Protein AF-A0A7S4QYN0-F1 (afdb_monomer_lite)

Foldseek 3Di:
DDDDPDDDPALLPDDLVVLQVLLVVVVDGCLPHQCCVVPVDPPPDDDDDDDDPDSPPDPDDSVSSSVSSVVSVVVVVVLVCCCVVPVVVVLVVVLVVLLVPLPVQLVVQLVLLLVFVVVVVVVLVVCCVPPVPVSVVLVVVDDVPDDCNNVVSSVSSVVSVVCSVPVVVVVVVCVVSCCRVVVVVPDDPPPPDPDPDDD

Sequence (199 aa):
MTWKKNEECTLENLPSTALESICSRIGLDLEMHVFPYLFEEEEEEREESPAVTSYTKRDRSHADYVLAAKECLSIEEETERMMTEDPEAMAELERAMLAEDPALLAEIVADVLAKSPDLVAELEVELAKEDPELFAELMKELSEGQTLADRPEILAELVALMLADDPDMLDKLDEEVAAHILGDLDGDYDDYYGEGAEL

Radius of gyration: 23.69 Å; chains: 1; bounding box: 62×52×60 Å

Structure (mmCIF, N/CA/C/O backbone):
data_AF-A0A7S4QYN0-F1
#
_entry.id   AF-A0A7S4QYN0-F1
#
loop_
_atom_site.group_PDB
_atom_site.id
_atom_site.type_symbol
_atom_site.label_atom_id
_atom_site.label_alt_id
_atom_site.label_comp_id
_atom_site.label_asym_id
_atom_site.label_entity_id
_atom_site.label_seq_id
_atom_site.pdbx_PDB_ins_code
_atom_site.Cartn_x
_atom_site.Cartn_y
_atom_site.Cartn_z
_atom_site.occupancy
_atom_site.B_iso_or_equiv
_atom_site.auth_seq_id
_atom_site.auth_comp_id
_atom_site.auth_asym_id
_atom_site.auth_atom_id
_atom_site.pdbx_PDB_model_num
ATOM 1 N N . MET A 1 1 ? 40.375 -21.279 -17.315 1.00 35.53 1 MET A N 1
ATOM 2 C CA . MET A 1 1 ? 38.988 -21.100 -17.786 1.00 35.53 1 MET A CA 1
ATOM 3 C C . MET A 1 1 ? 38.737 -19.608 -17.867 1.00 35.53 1 MET A C 1
ATOM 5 O O . MET A 1 1 ? 38.597 -18.955 -16.845 1.00 35.53 1 MET A O 1
ATOM 9 N N . THR A 1 2 ? 38.856 -19.056 -19.067 1.00 35.78 2 THR A N 1
ATOM 10 C CA . THR A 1 2 ? 38.626 -17.639 -19.358 1.00 35.78 2 THR A CA 1
ATOM 11 C C . THR A 1 2 ? 37.126 -17.414 -19.456 1.00 35.78 2 THR A C 1
ATOM 13 O O . THR A 1 2 ? 36.496 -17.920 -20.385 1.00 35.78 2 THR A O 1
ATOM 16 N N . TRP A 1 3 ? 36.560 -16.690 -18.496 1.00 35.75 3 TRP A N 1
ATOM 17 C CA . TRP A 1 3 ? 35.212 -16.153 -18.613 1.00 35.75 3 TRP A CA 1
ATOM 18 C C . TRP A 1 3 ? 35.202 -15.190 -19.800 1.00 35.75 3 TRP A C 1
ATOM 20 O O . TRP A 1 3 ? 35.874 -14.158 -19.777 1.00 35.75 3 TRP A O 1
ATOM 30 N N . LYS A 1 4 ? 34.507 -15.563 -20.878 1.00 42.59 4 LYS A N 1
ATOM 31 C CA . LYS A 1 4 ? 34.119 -14.593 -21.897 1.00 42.59 4 LYS A CA 1
ATOM 32 C C . LYS A 1 4 ? 33.124 -13.658 -21.215 1.00 42.59 4 LYS A C 1
ATOM 34 O O . LYS A 1 4 ? 32.140 -14.130 -20.656 1.00 42.59 4 LYS A O 1
ATOM 39 N N . LYS A 1 5 ? 33.421 -12.357 -21.220 1.00 49.56 5 LYS A N 1
ATOM 40 C CA . LYS A 1 5 ? 32.433 -11.301 -20.986 1.00 49.56 5 LYS A CA 1
ATOM 41 C C . LYS A 1 5 ? 31.368 -11.512 -22.065 1.00 49.56 5 LYS A C 1
ATOM 43 O O . LYS A 1 5 ? 31.615 -11.185 -23.223 1.00 49.56 5 LYS A O 1
ATOM 48 N N . ASN A 1 6 ? 30.303 -12.229 -21.722 1.00 49.44 6 ASN A N 1
ATOM 49 C CA . ASN A 1 6 ? 29.194 -12.454 -22.632 1.00 49.44 6 ASN A CA 1
ATOM 50 C C . ASN A 1 6 ? 28.485 -11.114 -22.827 1.00 49.44 6 ASN A C 1
ATOM 52 O O . ASN A 1 6 ? 28.283 -10.385 -21.860 1.00 49.44 6 ASN A O 1
ATOM 56 N N . GLU A 1 7 ? 28.275 -10.817 -24.105 1.00 53.62 7 GLU A N 1
ATOM 57 C CA . GLU A 1 7 ? 27.226 -10.019 -24.742 1.00 53.62 7 GLU A CA 1
ATOM 58 C C . GLU A 1 7 ? 26.400 -9.133 -23.799 1.00 53.62 7 GLU A C 1
ATOM 60 O O . GLU A 1 7 ? 25.797 -9.595 -22.835 1.00 53.62 7 GLU A O 1
ATOM 65 N N . GLU A 1 8 ? 26.431 -7.835 -24.096 1.00 57.12 8 GLU A N 1
ATOM 66 C CA . GLU A 1 8 ? 25.775 -6.752 -23.370 1.00 57.12 8 GLU A CA 1
ATOM 67 C C . GLU A 1 8 ? 24.360 -7.156 -22.927 1.00 57.12 8 GLU A C 1
ATOM 69 O O . GLU A 1 8 ? 23.538 -7.593 -23.732 1.00 57.12 8 GLU A O 1
ATOM 74 N N . CYS A 1 9 ? 24.101 -7.047 -21.622 1.00 64.75 9 CYS A N 1
ATOM 75 C CA . CYS A 1 9 ? 22.804 -7.304 -21.007 1.00 64.75 9 CYS A CA 1
ATOM 76 C C . CYS A 1 9 ? 21.821 -6.207 -21.444 1.00 64.75 9 CYS A C 1
ATOM 78 O O . CYS A 1 9 ? 21.567 -5.265 -20.697 1.00 64.75 9 CYS A O 1
ATOM 80 N N . THR A 1 10 ? 21.343 -6.283 -22.685 1.00 82.19 10 THR A N 1
ATOM 81 C CA . THR A 1 10 ? 20.349 -5.366 -23.247 1.00 82.19 10 THR A CA 1
ATOM 82 C C . THR A 1 10 ? 18.958 -5.979 -23.147 1.00 82.19 10 THR A C 1
ATOM 84 O O . THR A 1 10 ? 18.802 -7.203 -23.187 1.00 82.19 10 THR A O 1
ATOM 87 N N . LEU A 1 11 ? 17.936 -5.128 -23.013 1.00 85.25 11 LEU A N 1
ATOM 88 C CA . LEU A 1 11 ? 16.540 -5.560 -22.888 1.00 85.25 11 LEU A CA 1
ATOM 89 C C . LEU A 1 11 ? 16.107 -6.465 -24.052 1.00 85.25 11 LEU A C 1
ATOM 91 O O . LEU A 1 11 ? 15.347 -7.401 -23.832 1.00 85.25 11 LEU A O 1
ATOM 95 N N . GLU A 1 12 ? 16.640 -6.251 -25.263 1.00 89.75 12 GLU A N 1
ATOM 96 C CA . GLU A 1 12 ? 16.310 -7.065 -26.445 1.00 89.75 12 GLU A CA 1
ATOM 97 C C . GLU A 1 12 ? 16.750 -8.536 -26.345 1.00 89.75 12 GLU A C 1
ATOM 99 O O . GLU A 1 12 ? 16.301 -9.363 -27.135 1.00 89.75 12 GLU A O 1
ATOM 104 N N . ASN A 1 13 ? 17.651 -8.865 -25.415 1.00 87.88 13 ASN A N 1
ATOM 105 C CA . ASN A 1 13 ? 18.187 -10.216 -25.240 1.00 87.88 13 ASN A CA 1
ATOM 106 C C . ASN A 1 13 ? 17.587 -10.943 -24.026 1.00 87.88 13 ASN A C 1
ATOM 108 O O . ASN A 1 13 ? 17.935 -12.100 -23.765 1.00 87.88 13 ASN A O 1
ATOM 112 N N . LEU A 1 14 ? 16.713 -10.282 -23.262 1.00 88.69 14 LEU A N 1
ATOM 113 C CA . LEU A 1 14 ? 16.058 -10.883 -22.107 1.00 88.69 14 LEU A CA 1
ATOM 114 C C . LEU A 1 14 ? 14.887 -11.768 -22.548 1.00 88.69 14 LEU A C 1
ATOM 116 O O . LEU A 1 14 ? 14.220 -11.464 -23.526 1.00 88.69 14 LEU A O 1
ATOM 120 N N . PRO A 1 15 ? 14.582 -12.871 -21.849 1.00 88.44 15 PRO A N 1
ATOM 121 C CA . PRO A 1 15 ? 13.352 -13.613 -22.107 1.00 88.44 15 PRO A CA 1
ATOM 122 C C . PRO A 1 15 ? 12.127 -12.775 -21.710 1.00 88.44 15 PRO A C 1
ATOM 124 O O . PRO A 1 15 ? 12.197 -11.999 -20.757 1.00 88.44 15 PRO A O 1
ATOM 127 N N . SER A 1 16 ? 10.979 -12.979 -22.369 1.00 84.69 16 SER A N 1
ATOM 128 C CA . SER A 1 16 ? 9.748 -12.224 -22.069 1.00 84.69 16 SER A CA 1
ATOM 129 C C . SER A 1 16 ? 9.330 -12.299 -20.597 1.00 84.69 16 SER A C 1
ATOM 131 O O . SER A 1 16 ? 8.873 -11.307 -20.060 1.00 84.69 16 SER A O 1
ATOM 133 N N . THR A 1 17 ? 9.588 -13.410 -19.902 1.00 86.44 17 THR A N 1
ATOM 134 C CA . THR A 1 17 ? 9.317 -13.532 -18.456 1.00 86.44 17 THR A CA 1
ATOM 135 C C . THR A 1 17 ? 10.175 -12.596 -17.599 1.00 86.44 17 THR A C 1
ATOM 137 O O . THR A 1 17 ? 9.744 -12.145 -16.545 1.00 86.44 17 THR A O 1
ATOM 140 N N . ALA A 1 18 ? 11.412 -12.314 -18.021 1.00 89.19 18 ALA A N 1
ATOM 141 C CA . ALA A 1 18 ? 12.263 -11.346 -17.334 1.00 89.19 18 ALA A CA 1
ATOM 142 C C . ALA A 1 18 ? 11.804 -9.913 -17.632 1.00 89.19 18 ALA A C 1
ATOM 144 O O . ALA A 1 18 ? 11.814 -9.081 -16.734 1.00 89.19 18 ALA A O 1
ATOM 145 N N . LEU A 1 19 ? 11.345 -9.644 -18.856 1.00 89.94 19 LEU A N 1
ATOM 146 C CA . LEU A 1 19 ? 10.730 -8.362 -19.210 1.00 89.94 19 LEU A CA 1
ATOM 147 C C . LEU A 1 19 ? 9.428 -8.129 -18.430 1.00 89.94 19 LEU A C 1
ATOM 149 O O . LEU A 1 19 ? 9.210 -7.030 -17.937 1.00 89.94 19 LEU A O 1
ATOM 153 N N . GLU A 1 20 ? 8.626 -9.177 -18.227 1.00 88.50 20 GLU A N 1
ATOM 154 C CA . GLU A 1 20 ? 7.439 -9.137 -17.367 1.00 88.50 20 GLU A CA 1
ATOM 155 C C . GLU A 1 20 ? 7.782 -8.770 -15.924 1.00 88.50 20 GLU A C 1
ATOM 157 O O . GLU A 1 20 ? 7.150 -7.889 -15.342 1.00 88.50 20 GLU A O 1
ATOM 162 N N . SER A 1 21 ? 8.845 -9.362 -15.376 1.00 89.56 21 SER A N 1
ATOM 163 C CA . SER A 1 21 ? 9.249 -9.091 -13.995 1.00 89.56 21 SER A CA 1
ATOM 164 C C . SER A 1 21 ? 9.675 -7.643 -13.730 1.00 89.56 21 SER A C 1
ATOM 166 O O . SER A 1 21 ? 9.627 -7.213 -12.581 1.00 89.56 21 SER A O 1
ATOM 168 N N . ILE A 1 22 ? 10.066 -6.890 -14.765 1.00 91.56 22 ILE A N 1
ATOM 169 C CA . ILE A 1 22 ? 10.442 -5.476 -14.626 1.00 91.56 22 ILE A CA 1
ATOM 170 C C . ILE A 1 22 ? 9.217 -4.647 -14.235 1.00 91.56 22 ILE A C 1
ATOM 172 O O . ILE A 1 22 ? 9.269 -3.906 -13.263 1.00 91.56 22 ILE A O 1
ATOM 176 N N . CYS A 1 23 ? 8.094 -4.827 -14.931 1.00 90.00 23 CYS A N 1
ATOM 177 C CA . CYS A 1 23 ? 6.853 -4.122 -14.613 1.00 90.00 23 CYS A CA 1
ATOM 178 C C . CYS A 1 23 ? 6.238 -4.607 -13.295 1.00 90.00 23 CYS A C 1
ATOM 180 O O . CYS A 1 23 ? 5.794 -3.800 -12.484 1.00 90.00 23 CYS A O 1
ATOM 182 N N . SER A 1 24 ? 6.288 -5.916 -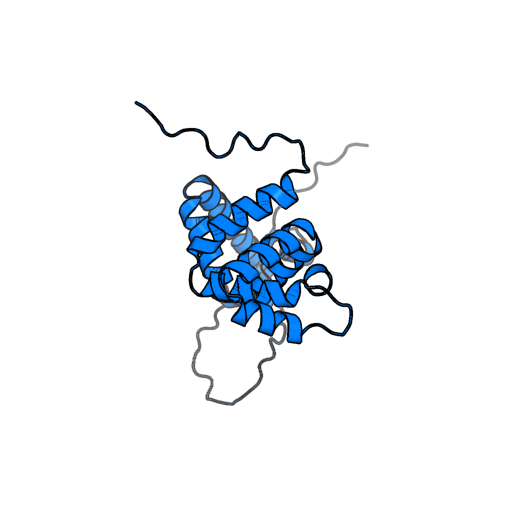13.023 1.00 88.62 24 SER A N 1
ATOM 183 C CA . SER A 1 24 ? 5.763 -6.458 -11.764 1.00 88.62 24 SER A CA 1
ATOM 184 C C . SER A 1 24 ? 6.500 -5.936 -10.528 1.00 88.62 24 SER A C 1
ATOM 186 O O . SER A 1 24 ? 5.906 -5.886 -9.455 1.00 88.62 24 SER A O 1
ATOM 188 N N . ARG A 1 25 ? 7.776 -5.539 -10.654 1.00 87.56 25 ARG A N 1
ATOM 189 C CA . ARG A 1 25 ? 8.542 -4.950 -9.544 1.00 87.56 25 ARG A CA 1
ATOM 190 C C . ARG A 1 25 ? 7.940 -3.633 -9.056 1.00 87.56 25 ARG A C 1
ATOM 192 O O . ARG A 1 25 ? 7.953 -3.394 -7.857 1.00 87.56 25 ARG A O 1
ATOM 199 N N . ILE A 1 26 ? 7.399 -2.829 -9.967 1.00 86.44 26 ILE A N 1
ATOM 200 C CA . ILE A 1 26 ? 6.721 -1.562 -9.658 1.00 86.44 26 ILE A CA 1
ATOM 201 C C . ILE A 1 26 ? 5.200 -1.733 -9.521 1.00 86.44 26 ILE A C 1
ATOM 203 O O . ILE A 1 26 ? 4.446 -0.781 -9.672 1.00 86.44 26 ILE A O 1
ATOM 207 N N . GLY A 1 27 ? 4.727 -2.963 -9.287 1.00 84.81 27 GLY A N 1
ATOM 208 C CA . GLY A 1 27 ? 3.305 -3.259 -9.089 1.00 84.81 27 GLY A CA 1
ATOM 209 C C . GLY A 1 27 ? 2.452 -3.251 -10.363 1.00 84.81 27 GLY A C 1
ATOM 210 O O . GLY A 1 27 ? 1.248 -3.485 -10.288 1.00 84.81 27 GLY A O 1
ATOM 211 N N . LEU A 1 28 ? 3.042 -3.047 -11.545 1.00 87.56 28 LEU A N 1
ATOM 212 C CA . LEU A 1 28 ? 2.296 -2.988 -12.800 1.00 87.56 28 LEU A CA 1
ATOM 213 C C . LEU A 1 28 ? 2.185 -4.364 -13.468 1.00 87.56 28 LEU A C 1
ATOM 215 O O . LEU A 1 28 ? 3.167 -4.968 -13.904 1.00 87.56 28 LEU A O 1
ATOM 219 N N . ASP A 1 29 ? 0.950 -4.840 -13.625 1.00 89.25 29 ASP A N 1
ATOM 220 C CA . ASP A 1 29 ? 0.628 -5.908 -14.579 1.00 89.25 29 ASP A CA 1
ATOM 221 C C . ASP A 1 29 ? 0.740 -5.420 -16.038 1.00 89.25 29 ASP A C 1
ATOM 223 O O . ASP A 1 29 ? 0.107 -4.440 -16.440 1.00 89.25 29 ASP A O 1
ATOM 227 N N . LEU A 1 30 ? 1.537 -6.121 -16.848 1.00 87.75 30 LEU A N 1
ATOM 228 C CA . LEU A 1 30 ? 1.766 -5.767 -18.251 1.00 87.75 30 LEU A CA 1
ATOM 229 C C . LEU A 1 30 ? 0.506 -5.825 -19.115 1.00 87.75 30 LEU A C 1
ATOM 231 O O . LEU A 1 30 ? 0.329 -4.974 -19.979 1.00 87.75 30 LEU A O 1
ATOM 235 N N . GLU A 1 31 ? -0.338 -6.838 -18.936 1.00 84.44 31 GLU A N 1
ATOM 236 C CA . GLU A 1 31 ? -1.505 -7.054 -19.795 1.00 84.44 31 GLU A CA 1
ATOM 237 C C . GLU A 1 31 ? -2.658 -6.125 -19.419 1.00 84.44 31 GLU A C 1
ATOM 239 O O . GLU A 1 31 ? -3.402 -5.695 -20.302 1.00 84.44 31 GLU A O 1
ATOM 244 N N . MET A 1 32 ? -2.794 -5.804 -18.131 1.00 81.69 32 MET A N 1
ATOM 245 C CA . MET A 1 32 ? -3.880 -4.974 -17.613 1.00 81.69 32 MET A CA 1
ATOM 246 C C . MET A 1 32 ? -3.550 -3.483 -17.565 1.00 81.69 32 MET A C 1
ATOM 248 O O . MET A 1 32 ? -4.451 -2.684 -17.795 1.00 81.69 32 MET A O 1
ATOM 252 N N . HIS A 1 33 ? -2.299 -3.096 -17.299 1.00 87.19 33 HIS A N 1
ATOM 253 C CA . HIS A 1 33 ? -1.945 -1.683 -17.111 1.00 87.19 33 HIS A CA 1
ATOM 254 C C . HIS A 1 33 ? -1.111 -1.129 -18.268 1.00 87.19 33 HIS A C 1
ATOM 256 O O . HIS A 1 33 ? -1.429 -0.081 -18.820 1.00 87.19 33 HIS A O 1
ATOM 262 N N . VAL A 1 34 ? -0.065 -1.845 -18.684 1.00 88.25 34 VAL A N 1
ATOM 263 C CA . VAL A 1 34 ? 0.961 -1.273 -19.574 1.00 88.25 34 VAL A CA 1
ATOM 264 C C . VAL A 1 34 ? 0.598 -1.420 -21.052 1.00 88.25 34 VAL A C 1
ATOM 266 O O . VAL A 1 34 ? 0.661 -0.466 -21.824 1.00 88.25 34 VAL A O 1
ATOM 269 N N . PHE A 1 35 ? 0.198 -2.614 -21.486 1.00 88.75 35 PHE A N 1
ATOM 270 C CA . PHE A 1 35 ? -0.161 -2.859 -22.879 1.00 88.75 35 PHE A CA 1
ATOM 271 C C . PHE A 1 35 ? -1.401 -2.099 -23.353 1.00 88.75 35 PHE A C 1
ATOM 273 O O . PHE A 1 35 ? -1.395 -1.705 -24.520 1.00 88.75 35 PHE A O 1
ATOM 280 N N . PRO A 1 36 ? -2.455 -1.894 -22.542 1.00 87.06 36 PRO A N 1
ATOM 281 C CA . PRO A 1 36 ? -3.569 -1.045 -22.946 1.00 87.06 36 PRO A CA 1
ATOM 282 C C . PRO A 1 36 ? -3.124 0.386 -23.237 1.00 87.06 36 PRO A C 1
ATOM 28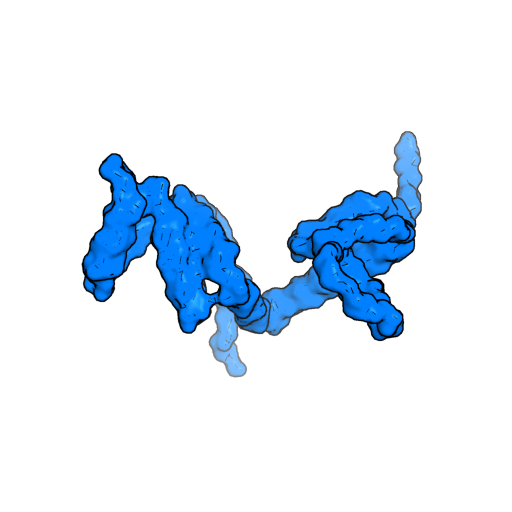4 O O . PRO A 1 36 ? -3.539 0.925 -24.251 1.00 87.06 36 PRO A O 1
ATOM 287 N N . TYR A 1 37 ? -2.219 0.942 -22.426 1.00 84.06 37 TYR A N 1
ATOM 288 C CA . TYR A 1 37 ? -1.675 2.287 -22.617 1.00 84.06 37 TYR A CA 1
ATOM 289 C C . TYR A 1 37 ? -0.762 2.395 -23.850 1.00 84.06 37 TYR A C 1
ATOM 291 O O . TYR A 1 37 ? -0.879 3.313 -24.654 1.00 84.06 37 TYR A O 1
ATOM 299 N N . LEU A 1 38 ? 0.135 1.424 -24.051 1.00 85.19 38 LEU A N 1
ATOM 300 C CA . LEU A 1 38 ? 1.085 1.454 -25.173 1.00 85.19 38 LEU A CA 1
ATOM 301 C C . LEU A 1 38 ? 0.463 1.132 -26.531 1.00 85.19 38 LEU A C 1
ATOM 303 O O . LEU A 1 38 ? 1.018 1.486 -27.572 1.00 85.19 38 LEU A O 1
ATOM 307 N N . PHE A 1 39 ? -0.639 0.389 -26.524 1.00 80.88 39 PHE A N 1
ATOM 308 C CA . PHE A 1 39 ? -1.248 -0.166 -27.725 1.00 80.88 39 PHE A CA 1
ATOM 309 C C . PHE A 1 39 ? -2.744 0.108 -27.772 1.00 80.88 39 PHE A C 1
ATOM 311 O O . PHE A 1 39 ? -3.483 -0.765 -28.237 1.00 80.88 39 PHE A O 1
ATOM 318 N N . GLU A 1 40 ? -3.178 1.282 -27.293 1.00 67.25 40 GLU A N 1
ATOM 319 C CA . GLU A 1 40 ? -4.524 1.797 -27.548 1.00 67.25 40 GLU A CA 1
ATOM 320 C C . GLU A 1 40 ? -4.833 1.568 -29.035 1.00 67.25 40 GLU A C 1
ATOM 322 O O . GLU A 1 40 ? -4.203 2.144 -29.925 1.00 67.25 40 GLU A O 1
ATOM 327 N N . GLU A 1 41 ? -5.731 0.622 -29.324 1.00 53.91 41 GLU A N 1
ATOM 328 C CA . GLU A 1 41 ? -6.272 0.500 -30.668 1.00 53.91 41 GLU A CA 1
ATOM 329 C C . GLU A 1 41 ? -7.047 1.798 -30.879 1.00 53.91 41 GLU A C 1
ATOM 331 O O . GLU A 1 41 ? -7.970 2.075 -30.115 1.00 53.91 41 GLU A O 1
ATOM 336 N N . GLU A 1 42 ? -6.665 2.607 -31.875 1.00 44.44 42 GLU A N 1
ATOM 337 C CA . GLU A 1 42 ? -7.563 3.624 -32.416 1.00 44.44 42 GLU A CA 1
ATOM 338 C C . GLU A 1 42 ? -8.927 2.939 -32.592 1.00 44.44 42 GLU A C 1
ATOM 340 O O . GLU A 1 42 ? -9.051 2.002 -33.386 1.00 44.44 42 GLU A O 1
ATOM 345 N N . GLU A 1 43 ? -9.922 3.328 -31.788 1.00 46.91 43 GLU A N 1
ATOM 346 C CA . GLU A 1 43 ? -11.300 2.860 -31.907 1.00 46.91 43 GLU A CA 1
ATOM 347 C C . GLU A 1 43 ? -11.879 3.372 -33.237 1.00 46.91 43 GLU A C 1
ATOM 349 O O . GLU A 1 43 ? -12.702 4.284 -33.286 1.00 46.91 43 GLU A O 1
ATOM 354 N N . GLU A 1 44 ? -11.455 2.793 -34.359 1.00 43.56 44 GLU A N 1
ATOM 355 C CA . GLU A 1 44 ? -12.225 2.834 -35.594 1.00 43.56 44 GLU A CA 1
ATOM 356 C C . GLU A 1 44 ? -13.393 1.849 -35.441 1.00 43.56 44 GLU A C 1
ATOM 358 O O . GLU A 1 44 ? -13.265 0.640 -35.633 1.00 43.56 44 GLU A O 1
ATOM 363 N N . GLU A 1 45 ? -14.535 2.410 -35.032 1.00 44.78 45 GLU A N 1
ATOM 364 C CA . GLU A 1 45 ? -15.899 1.947 -35.312 1.00 44.78 45 GLU A CA 1
ATOM 365 C C . GLU A 1 45 ? -16.095 0.417 -35.322 1.00 44.78 45 GLU A C 1
ATOM 367 O O . GLU A 1 45 ? -16.266 -0.208 -36.373 1.00 44.78 45 GLU A O 1
ATOM 372 N N . ARG A 1 46 ? -16.185 -0.213 -34.144 1.00 39.75 46 ARG A N 1
ATOM 373 C CA . ARG A 1 46 ? -16.871 -1.508 -34.036 1.00 39.75 46 ARG A CA 1
ATOM 374 C C . ARG A 1 46 ? -18.158 -1.341 -33.244 1.00 39.75 46 ARG A C 1
ATOM 376 O O . ARG A 1 46 ? -18.144 -1.177 -32.031 1.00 39.75 46 ARG A O 1
ATOM 383 N N . GLU A 1 47 ? -19.252 -1.375 -34.000 1.00 41.72 47 GLU A N 1
ATOM 384 C CA . GLU A 1 47 ? -20.640 -1.317 -33.556 1.00 41.72 47 GLU A CA 1
ATOM 385 C C . GLU A 1 47 ? -20.897 -2.078 -32.248 1.00 41.72 47 GLU A C 1
ATOM 387 O O . GLU A 1 47 ? -20.446 -3.209 -32.051 1.00 41.72 47 GLU A O 1
ATOM 392 N N . GLU A 1 48 ? -21.685 -1.424 -31.395 1.00 50.69 48 GLU A N 1
ATOM 393 C CA . GLU A 1 48 ? -22.236 -1.907 -30.137 1.00 50.69 48 GLU A CA 1
ATOM 394 C C . GLU A 1 48 ? -22.584 -3.404 -30.174 1.00 50.69 48 GLU A C 1
ATOM 396 O O . GLU A 1 48 ? -23.464 -3.865 -30.906 1.00 50.69 48 GLU A O 1
ATOM 401 N N . SER A 1 49 ? -21.939 -4.185 -29.312 1.00 40.62 49 SER A N 1
ATOM 402 C CA . SER A 1 49 ? -22.489 -5.451 -28.837 1.00 40.62 49 SER A CA 1
ATOM 403 C C . SER A 1 49 ? -22.071 -5.673 -27.385 1.00 40.62 49 SER A C 1
ATOM 405 O O . SER A 1 49 ? -20.898 -5.505 -27.052 1.00 40.62 49 SER A O 1
ATOM 407 N N . PRO A 1 50 ? -23.024 -6.003 -26.495 1.00 49.41 50 PRO A N 1
ATOM 408 C CA . PRO A 1 50 ? -22.809 -5.931 -25.063 1.00 49.41 50 PRO A CA 1
ATOM 409 C C . PRO A 1 50 ? -22.064 -7.166 -24.552 1.00 49.41 50 PRO A C 1
ATOM 411 O O . PRO A 1 50 ? -22.350 -8.291 -24.955 1.00 49.41 50 PRO A O 1
ATOM 414 N N . ALA A 1 51 ? -21.183 -6.923 -23.582 1.00 46.97 51 ALA A N 1
ATOM 415 C CA . ALA A 1 51 ? -20.610 -7.898 -22.659 1.00 46.97 51 ALA A CA 1
ATOM 416 C C . ALA A 1 51 ? -19.727 -9.002 -23.269 1.00 46.97 51 ALA A C 1
ATOM 418 O O . ALA A 1 51 ? -20.168 -10.135 -23.443 1.00 46.97 51 ALA A O 1
ATOM 419 N N . VAL A 1 52 ? -18.431 -8.703 -23.412 1.00 39.72 52 VAL A N 1
ATOM 420 C CA . VAL A 1 52 ? -17.356 -9.659 -23.096 1.00 39.72 52 VAL A CA 1
ATOM 421 C C . VAL A 1 52 ? -16.191 -8.890 -22.457 1.00 39.72 52 VAL A C 1
ATOM 423 O O . VAL A 1 52 ? -15.292 -8.416 -23.142 1.00 39.72 52 VAL A O 1
ATOM 426 N N . THR A 1 53 ? -16.186 -8.774 -21.128 1.00 44.62 53 THR A N 1
ATOM 427 C CA . THR A 1 53 ? -14.967 -8.511 -20.349 1.00 44.62 53 THR A CA 1
ATOM 428 C C . THR A 1 53 ? -14.141 -9.796 -20.318 1.00 44.62 53 THR A C 1
ATOM 430 O O . THR A 1 53 ? -14.140 -10.557 -19.354 1.00 44.62 53 THR A O 1
ATOM 433 N N . SER A 1 54 ? -13.468 -10.097 -21.422 1.00 42.62 54 SER A N 1
ATOM 434 C CA . SER A 1 54 ? -12.387 -11.075 -21.418 1.00 42.62 54 SER A CA 1
ATOM 435 C C . SER A 1 54 ? -11.219 -10.456 -22.155 1.00 42.62 54 SER A C 1
ATOM 437 O O . SER A 1 54 ? -11.249 -10.352 -23.381 1.00 42.62 54 SER A O 1
ATOM 439 N N . TYR A 1 55 ? -10.198 -10.049 -21.405 1.00 47.66 55 TYR A N 1
ATOM 440 C CA . TYR A 1 55 ? -8.874 -9.778 -21.946 1.00 47.66 55 TYR A CA 1
ATOM 441 C C . TYR A 1 55 ? -8.351 -11.093 -22.536 1.00 47.66 55 TYR A C 1
ATOM 443 O O . TYR A 1 55 ? -7.697 -11.894 -21.871 1.00 47.66 55 TYR A O 1
ATOM 451 N N . THR A 1 56 ? -8.717 -11.400 -23.779 1.00 47.78 56 THR A N 1
ATOM 452 C CA . THR A 1 56 ? -8.067 -12.477 -24.518 1.00 47.78 56 THR A CA 1
ATOM 453 C C . THR A 1 56 ? -6.643 -12.020 -24.758 1.00 47.78 56 THR A C 1
ATOM 455 O O . THR A 1 56 ? -6.439 -11.084 -25.532 1.00 47.78 56 THR A O 1
ATOM 458 N N . LYS A 1 57 ? -5.687 -12.661 -24.073 1.00 53.78 57 LYS A N 1
ATOM 459 C CA . LYS A 1 57 ? -4.244 -12.508 -24.279 1.00 53.78 57 LYS A CA 1
ATOM 460 C C . LYS A 1 57 ? -3.968 -12.464 -25.783 1.00 53.78 57 LYS A C 1
ATOM 462 O O . LYS A 1 57 ? -4.073 -13.489 -26.458 1.00 53.78 57 LYS A O 1
ATOM 467 N N . ARG A 1 58 ? -3.723 -11.265 -26.324 1.00 66.00 58 ARG A N 1
ATOM 468 C CA . ARG A 1 58 ? -3.301 -11.111 -27.721 1.00 66.00 58 ARG A CA 1
ATOM 469 C C . ARG A 1 58 ? -1.930 -11.783 -27.828 1.00 66.00 58 ARG A C 1
ATOM 471 O O . ARG A 1 58 ? -1.154 -11.731 -26.877 1.00 66.00 58 ARG A O 1
ATOM 478 N N . ASP A 1 59 ? -1.622 -12.427 -28.949 1.00 71.75 59 ASP A N 1
ATOM 479 C CA . ASP A 1 59 ? -0.277 -12.971 -29.170 1.00 71.75 59 ASP A CA 1
ATOM 480 C C . ASP A 1 59 ? 0.716 -11.800 -29.283 1.00 71.75 59 ASP A C 1
ATOM 482 O O . ASP A 1 59 ? 0.890 -11.218 -30.354 1.00 71.75 59 ASP A O 1
ATOM 486 N N . ARG A 1 60 ? 1.320 -11.410 -28.156 1.00 82.81 60 ARG A N 1
ATOM 487 C CA . ARG A 1 60 ? 2.284 -10.310 -28.074 1.00 82.81 60 ARG A CA 1
ATOM 488 C C . ARG A 1 60 ? 3.634 -10.745 -28.621 1.00 82.81 60 ARG A C 1
ATOM 490 O O . ARG A 1 60 ? 4.142 -11.828 -28.313 1.00 82.81 60 ARG A O 1
ATOM 497 N N . SER A 1 61 ? 4.229 -9.888 -29.440 1.00 89.06 61 SER A N 1
ATOM 498 C CA . SER A 1 61 ? 5.571 -10.107 -29.954 1.00 89.06 61 SER A CA 1
ATOM 499 C C . SER A 1 61 ? 6.603 -9.862 -28.850 1.00 89.06 61 SER A C 1
ATOM 501 O O . SER A 1 61 ? 6.376 -9.086 -27.926 1.00 89.06 61 SER A O 1
ATOM 503 N N . HIS A 1 62 ? 7.781 -10.481 -28.949 1.00 89.25 62 HIS A N 1
ATOM 504 C CA . HIS A 1 62 ? 8.873 -10.187 -28.017 1.00 89.25 62 HIS A CA 1
ATOM 505 C C . HIS A 1 62 ? 9.257 -8.693 -28.022 1.00 89.25 62 HIS A C 1
ATOM 507 O O . HIS A 1 62 ? 9.582 -8.138 -26.978 1.00 89.25 62 HIS A O 1
ATOM 513 N N . ALA A 1 63 ? 9.157 -8.025 -29.176 1.00 88.75 63 ALA A N 1
ATOM 514 C CA . ALA A 1 63 ? 9.408 -6.591 -29.278 1.00 88.75 63 ALA A CA 1
ATOM 515 C C . ALA A 1 63 ? 8.387 -5.760 -28.480 1.00 88.75 63 ALA A C 1
ATOM 517 O O . ALA A 1 63 ? 8.762 -4.729 -27.927 1.00 88.75 63 ALA A O 1
ATOM 518 N N . ASP A 1 64 ? 7.144 -6.234 -28.358 1.00 90.19 64 ASP A N 1
ATOM 519 C CA . ASP A 1 64 ? 6.098 -5.571 -27.568 1.00 90.19 64 ASP A CA 1
ATOM 520 C C . ASP A 1 64 ? 6.449 -5.627 -26.077 1.00 90.19 64 ASP A C 1
ATOM 522 O O . ASP A 1 64 ? 6.364 -4.621 -25.380 1.00 90.19 64 ASP A O 1
ATOM 526 N N . TYR A 1 65 ? 6.933 -6.780 -25.601 1.00 89.94 65 TYR A N 1
ATOM 527 C CA . TYR A 1 65 ? 7.443 -6.929 -24.234 1.00 89.94 65 TYR A CA 1
ATOM 528 C C . TYR A 1 65 ? 8.667 -6.051 -23.968 1.00 89.94 65 TYR A C 1
ATOM 530 O O . TYR A 1 65 ? 8.796 -5.492 -22.884 1.00 89.94 65 TYR A O 1
ATOM 538 N N . VAL A 1 66 ? 9.571 -5.912 -24.944 1.00 92.38 66 VAL A N 1
ATOM 539 C CA . VAL A 1 66 ? 10.738 -5.026 -24.811 1.00 92.38 66 VAL A CA 1
ATOM 540 C C . VAL A 1 66 ? 10.296 -3.569 -24.713 1.00 92.38 66 VAL A C 1
ATOM 542 O O . VAL A 1 66 ? 10.848 -2.828 -23.905 1.00 92.38 66 VAL A O 1
ATOM 545 N N . LEU A 1 67 ? 9.323 -3.150 -25.527 1.00 91.94 67 LEU A N 1
ATOM 546 C CA . LEU A 1 67 ? 8.774 -1.798 -25.468 1.00 91.94 67 LEU A CA 1
ATOM 547 C C . LEU A 1 67 ? 8.103 -1.538 -24.118 1.00 91.94 67 LEU A C 1
ATOM 549 O O . LEU A 1 67 ? 8.380 -0.525 -23.488 1.00 91.94 67 LEU A O 1
ATOM 553 N N . ALA A 1 68 ? 7.301 -2.483 -23.637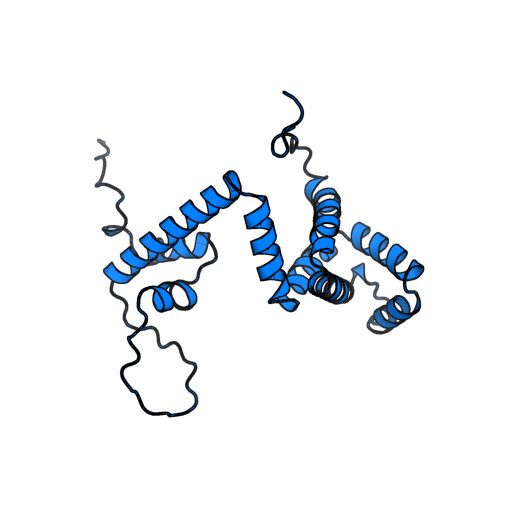 1.00 91.56 68 ALA A N 1
ATOM 554 C CA . ALA A 1 68 ? 6.619 -2.333 -22.365 1.00 91.56 68 ALA A CA 1
ATOM 555 C C . ALA A 1 68 ? 7.565 -2.336 -21.160 1.00 91.56 68 ALA A C 1
ATOM 557 O O . ALA A 1 68 ? 7.410 -1.520 -20.261 1.00 91.56 68 ALA A O 1
ATOM 558 N N . ALA A 1 69 ? 8.617 -3.156 -21.179 1.00 92.38 69 ALA A N 1
ATOM 559 C CA . ALA A 1 69 ? 9.666 -3.085 -20.167 1.00 92.38 69 ALA A CA 1
ATOM 560 C C . ALA A 1 69 ? 10.404 -1.735 -20.168 1.00 92.38 69 ALA A C 1
ATOM 562 O O . ALA A 1 69 ? 10.790 -1.261 -19.104 1.00 92.38 69 ALA A O 1
ATOM 563 N N . LYS A 1 70 ? 10.606 -1.107 -21.338 1.00 93.69 70 LYS A N 1
ATOM 564 C CA . LYS A 1 70 ? 11.191 0.245 -21.420 1.00 93.69 70 LYS A CA 1
ATOM 565 C C . LYS A 1 70 ? 10.276 1.284 -20.781 1.00 93.69 70 LYS A C 1
ATOM 567 O O . LYS A 1 70 ? 10.777 2.133 -20.056 1.00 93.69 70 LYS A O 1
ATOM 572 N N . GLU A 1 71 ? 8.971 1.180 -21.013 1.00 93.25 71 GLU A N 1
ATOM 573 C CA . GLU A 1 71 ? 7.988 2.066 -20.388 1.00 93.25 71 GLU A CA 1
ATOM 574 C C . GLU A 1 71 ? 7.997 1.921 -18.864 1.00 93.25 71 GLU A C 1
ATOM 576 O O . GLU A 1 71 ? 8.140 2.908 -18.155 1.00 93.25 71 GLU A O 1
ATOM 581 N N . CYS A 1 72 ? 7.963 0.689 -18.350 1.00 93.06 72 CYS A N 1
ATOM 582 C CA . CYS A 1 72 ? 8.017 0.439 -16.909 1.00 93.06 72 CYS A CA 1
ATOM 583 C C . CYS A 1 72 ? 9.294 0.984 -16.256 1.00 93.06 72 CYS A C 1
ATOM 585 O O . CYS A 1 72 ? 9.224 1.525 -15.161 1.00 93.06 72 CYS A O 1
ATOM 587 N N . LEU A 1 73 ? 10.449 0.888 -16.925 1.00 93.12 73 LEU A N 1
ATOM 588 C CA . LEU A 1 73 ? 11.686 1.502 -16.427 1.00 93.12 73 LEU A CA 1
ATOM 589 C C . LEU A 1 73 ? 11.617 3.035 -16.423 1.00 93.12 73 LEU A C 1
ATOM 591 O O . LEU A 1 73 ? 12.164 3.654 -15.520 1.00 93.12 73 LEU A O 1
ATOM 595 N N . SER A 1 74 ? 10.956 3.641 -17.414 1.00 92.19 74 SER A N 1
ATOM 596 C CA . SER A 1 74 ? 10.746 5.093 -17.450 1.00 92.19 74 SER A CA 1
ATOM 597 C C . SER A 1 74 ? 9.840 5.547 -16.308 1.00 92.19 74 SER A C 1
ATOM 599 O O . SER A 1 74 ? 10.141 6.539 -15.656 1.00 92.19 74 SER A O 1
ATOM 601 N N . ILE A 1 75 ? 8.762 4.802 -16.043 1.00 90.38 75 ILE A N 1
ATOM 602 C CA . ILE A 1 75 ? 7.853 5.065 -14.922 1.00 90.38 75 ILE A CA 1
ATOM 603 C C . ILE A 1 75 ? 8.611 4.940 -13.600 1.00 90.38 75 ILE A C 1
ATOM 605 O O . ILE A 1 75 ? 8.541 5.844 -12.782 1.00 90.38 75 ILE A O 1
ATOM 609 N N . GLU A 1 76 ? 9.382 3.867 -13.412 1.00 89.25 76 GLU A N 1
ATOM 610 C CA . GLU A 1 76 ? 10.202 3.666 -12.213 1.00 89.25 76 GLU A CA 1
ATOM 611 C C . GLU A 1 76 ? 11.163 4.841 -11.975 1.00 89.25 76 GLU A C 1
ATOM 613 O O . GLU A 1 76 ? 11.193 5.386 -10.876 1.00 89.25 76 GLU A O 1
ATOM 618 N N . GLU A 1 77 ? 11.886 5.287 -13.007 1.00 91.50 77 GLU A N 1
ATOM 619 C CA . GLU A 1 77 ? 12.797 6.436 -12.911 1.00 91.50 77 GLU A CA 1
ATOM 620 C C . GLU A 1 77 ? 12.054 7.741 -12.579 1.00 91.50 77 GLU A C 1
ATOM 622 O O . GLU A 1 77 ? 12.523 8.540 -11.766 1.00 91.50 77 GLU A O 1
ATOM 627 N N . GLU A 1 78 ? 10.886 7.977 -13.181 1.00 88.62 78 GLU A N 1
ATOM 628 C CA . GLU A 1 78 ? 10.070 9.158 -12.891 1.00 88.62 78 GLU A CA 1
ATOM 629 C C . GLU A 1 78 ? 9.501 9.138 -11.473 1.00 88.62 78 GLU A C 1
ATOM 631 O O . GLU A 1 78 ? 9.516 10.174 -10.803 1.00 88.62 78 GLU A O 1
ATOM 636 N N . THR A 1 79 ? 9.050 7.975 -11.006 1.00 85.56 79 THR A N 1
ATOM 637 C CA . THR A 1 79 ? 8.578 7.763 -9.639 1.00 85.56 79 THR A CA 1
ATOM 638 C C . THR A 1 79 ? 9.709 7.982 -8.636 1.00 85.56 79 THR A C 1
ATOM 640 O O . THR A 1 79 ? 9.532 8.748 -7.693 1.00 85.56 79 THR A O 1
ATOM 643 N N . GLU A 1 80 ? 10.893 7.404 -8.856 1.00 86.75 80 GLU A N 1
ATOM 644 C CA . GLU A 1 80 ? 12.069 7.619 -7.998 1.00 86.75 80 GLU A CA 1
ATOM 645 C C . GLU A 1 80 ? 12.485 9.097 -7.960 1.00 86.75 80 GLU A C 1
ATOM 647 O O . GLU A 1 80 ? 12.804 9.645 -6.897 1.00 86.75 80 GLU A O 1
ATOM 652 N N . ARG A 1 81 ? 12.451 9.773 -9.116 1.00 88.06 81 ARG A N 1
ATOM 653 C CA . ARG A 1 81 ? 12.716 11.211 -9.187 1.00 88.06 81 ARG A CA 1
ATOM 654 C C . ARG A 1 81 ? 11.689 11.992 -8.376 1.00 88.06 81 ARG A C 1
ATOM 656 O O . ARG A 1 81 ? 12.089 12.864 -7.614 1.00 88.06 81 ARG A O 1
ATOM 663 N N . MET A 1 82 ? 10.400 11.686 -8.512 1.00 83.81 82 MET A N 1
ATOM 664 C CA . MET A 1 82 ? 9.346 12.380 -7.767 1.00 83.81 82 MET A CA 1
ATOM 665 C C . MET A 1 82 ? 9.495 12.154 -6.261 1.00 83.81 82 MET A C 1
ATOM 667 O O . MET A 1 82 ? 9.477 13.122 -5.515 1.00 83.81 82 MET A O 1
ATOM 671 N N . MET A 1 83 ? 9.780 10.924 -5.822 1.00 80.38 83 MET A N 1
ATOM 672 C CA . MET A 1 83 ? 10.064 10.617 -4.412 1.00 80.38 83 MET A CA 1
ATOM 673 C C . MET A 1 83 ? 11.220 11.451 -3.840 1.00 80.38 83 MET A C 1
ATOM 675 O O . MET A 1 83 ? 11.223 11.765 -2.654 1.00 80.38 83 MET A O 1
ATOM 679 N N . THR A 1 84 ? 12.206 11.810 -4.668 1.00 82.00 84 THR A N 1
ATOM 680 C CA . THR A 1 84 ? 13.388 12.569 -4.228 1.00 82.00 84 THR A CA 1
ATOM 681 C C . THR A 1 84 ? 13.204 14.085 -4.335 1.00 82.00 84 THR A C 1
ATOM 683 O O . THR A 1 84 ? 13.681 14.829 -3.481 1.00 82.00 84 THR A O 1
ATOM 686 N N . GLU A 1 85 ? 12.579 14.562 -5.411 1.00 90.12 85 GLU A N 1
ATOM 687 C CA . GLU A 1 85 ? 12.459 15.991 -5.723 1.00 90.12 85 GLU A CA 1
ATOM 688 C C . GLU A 1 85 ? 11.193 16.625 -5.137 1.00 90.12 85 GLU A C 1
ATOM 690 O O . GLU A 1 85 ? 11.212 17.813 -4.813 1.00 90.12 85 GLU A O 1
ATOM 695 N N . ASP A 1 86 ? 10.117 15.848 -5.009 1.00 86.12 86 ASP A N 1
ATOM 696 C CA . ASP A 1 86 ? 8.807 16.293 -4.533 1.00 86.12 86 ASP A CA 1
ATOM 697 C C . ASP A 1 86 ? 8.105 15.180 -3.721 1.00 86.12 86 ASP A C 1
ATOM 699 O O . ASP A 1 86 ? 7.123 14.575 -4.167 1.00 86.12 86 ASP A O 1
ATOM 703 N N . PRO A 1 87 ? 8.634 14.858 -2.525 1.00 75.50 87 PRO A N 1
ATOM 704 C CA . PRO A 1 87 ? 8.055 13.827 -1.666 1.00 75.50 87 PRO A CA 1
ATOM 705 C C . PRO A 1 87 ? 6.626 14.169 -1.220 1.00 75.50 87 PRO A C 1
ATOM 707 O O . PRO A 1 87 ? 5.827 13.263 -0.997 1.00 75.50 87 PRO A O 1
ATOM 710 N N . GLU A 1 88 ? 6.280 15.459 -1.127 1.00 78.44 88 GLU A N 1
ATOM 711 C CA . GLU A 1 88 ? 4.924 15.905 -0.790 1.00 78.44 88 GLU A CA 1
ATOM 712 C C . GLU A 1 88 ? 3.928 15.528 -1.894 1.00 78.44 88 GLU A C 1
ATOM 714 O O . GLU A 1 88 ? 2.865 14.986 -1.590 1.00 78.44 88 GLU A O 1
ATOM 719 N N . ALA A 1 89 ? 4.287 15.725 -3.169 1.00 77.38 89 ALA A N 1
ATOM 720 C CA . ALA A 1 89 ? 3.447 15.301 -4.288 1.00 77.38 89 ALA A CA 1
ATOM 721 C C . ALA A 1 89 ? 3.287 13.774 -4.370 1.00 77.38 89 ALA A C 1
ATOM 723 O O . ALA A 1 89 ? 2.204 13.297 -4.708 1.00 77.38 89 ALA A O 1
ATOM 724 N N . MET A 1 90 ? 4.328 12.996 -4.042 1.00 81.44 90 MET A N 1
ATOM 725 C CA . MET A 1 90 ? 4.199 11.532 -3.964 1.00 81.44 90 MET A CA 1
ATOM 726 C C . MET A 1 90 ? 3.261 11.098 -2.839 1.00 81.44 90 MET A C 1
ATOM 728 O O . MET A 1 90 ? 2.418 10.233 -3.066 1.00 81.44 90 MET A O 1
ATOM 732 N N . ALA A 1 91 ? 3.368 11.715 -1.661 1.00 72.94 91 ALA A N 1
ATOM 733 C CA . ALA A 1 91 ? 2.453 11.443 -0.560 1.00 72.94 91 ALA A CA 1
ATOM 734 C C . ALA A 1 91 ? 1.008 11.811 -0.940 1.00 72.94 91 ALA A C 1
ATOM 736 O O . ALA A 1 91 ? 0.087 11.041 -0.694 1.00 72.94 91 ALA A O 1
ATOM 737 N N . GLU A 1 92 ? 0.782 12.951 -1.600 1.00 78.12 92 GLU A N 1
ATOM 738 C CA . GLU A 1 92 ? -0.550 13.327 -2.095 1.00 78.12 92 GLU A CA 1
ATOM 739 C C . GLU A 1 92 ? -1.101 12.316 -3.113 1.00 78.12 92 GLU A C 1
ATOM 741 O O . GLU A 1 92 ? -2.273 11.944 -3.032 1.00 78.12 92 GLU A O 1
ATOM 746 N N . LEU A 1 93 ? -0.262 11.829 -4.032 1.00 77.56 93 LEU A N 1
ATOM 747 C CA . LEU A 1 93 ? -0.639 10.794 -4.996 1.00 77.56 93 LEU A CA 1
ATOM 748 C C . LEU A 1 93 ? -1.050 9.493 -4.293 1.00 77.56 93 LEU A C 1
ATOM 750 O O . LEU A 1 93 ? -2.082 8.915 -4.629 1.00 77.56 93 LEU A O 1
ATOM 754 N N . GLU A 1 94 ? -0.270 9.044 -3.311 1.00 75.12 94 GLU A N 1
ATOM 755 C CA . GLU A 1 94 ? -0.574 7.851 -2.520 1.00 75.12 94 GLU A CA 1
ATOM 756 C C . GLU A 1 94 ? -1.897 8.003 -1.762 1.00 75.12 94 GLU A C 1
ATOM 758 O O . GLU A 1 94 ? -2.764 7.132 -1.860 1.00 75.12 94 GLU A O 1
ATOM 763 N N . ARG A 1 95 ? -2.109 9.147 -1.096 1.00 72.44 95 ARG A N 1
ATOM 764 C CA . ARG A 1 95 ? -3.379 9.453 -0.419 1.00 72.44 95 ARG A CA 1
ATOM 765 C C . ARG A 1 95 ? -4.552 9.423 -1.396 1.00 72.44 95 ARG A C 1
ATOM 767 O O . ARG A 1 95 ? -5.587 8.837 -1.088 1.00 72.44 95 ARG A O 1
ATOM 774 N N . ALA A 1 96 ? -4.396 10.010 -2.584 1.00 75.62 96 ALA A N 1
ATOM 775 C CA . ALA A 1 96 ? -5.433 9.994 -3.611 1.00 75.62 96 ALA A CA 1
ATOM 776 C C . ALA A 1 96 ? -5.760 8.564 -4.072 1.00 75.62 96 ALA A C 1
ATOM 778 O O . ALA A 1 96 ? -6.932 8.216 -4.189 1.00 75.62 96 ALA A O 1
ATOM 779 N N . MET A 1 97 ? -4.746 7.718 -4.270 1.00 72.44 97 MET A N 1
ATOM 780 C CA . MET A 1 97 ? -4.944 6.317 -4.651 1.00 72.44 97 MET A CA 1
ATOM 781 C C . MET A 1 97 ? -5.653 5.506 -3.561 1.00 72.44 97 MET A C 1
ATOM 783 O O . MET A 1 97 ? -6.562 4.735 -3.861 1.00 72.44 97 MET A O 1
ATOM 787 N N . LEU A 1 98 ? -5.270 5.687 -2.296 1.00 71.25 98 LEU A N 1
ATOM 788 C CA . LEU A 1 98 ? -5.909 5.005 -1.167 1.00 71.25 98 LEU A CA 1
ATOM 789 C C . LEU A 1 98 ? -7.349 5.485 -0.943 1.00 71.25 98 LEU A C 1
ATOM 791 O O . LEU A 1 98 ? -8.209 4.689 -0.569 1.00 71.25 98 LEU A O 1
ATOM 795 N N . ALA A 1 99 ? -7.638 6.758 -1.220 1.00 71.44 99 ALA A N 1
ATOM 796 C CA . ALA A 1 99 ? -8.993 7.299 -1.151 1.00 71.44 99 ALA A CA 1
ATOM 797 C C . ALA A 1 99 ? -9.922 6.735 -2.246 1.00 71.44 99 ALA A C 1
ATOM 799 O O . ALA A 1 99 ? -11.134 6.646 -2.040 1.00 71.44 99 ALA A O 1
ATOM 800 N N . GLU A 1 100 ? -9.383 6.339 -3.404 1.00 77.06 100 GLU A N 1
ATOM 801 C CA . GLU A 1 100 ? -10.169 5.738 -4.491 1.00 77.06 100 GLU A CA 1
ATOM 802 C C . GLU A 1 100 ? -10.609 4.293 -4.196 1.00 77.06 100 GLU A C 1
ATOM 804 O O . GLU A 1 100 ? -11.650 3.863 -4.705 1.00 77.06 100 GLU A O 1
ATOM 809 N N . ASP A 1 101 ? -9.872 3.562 -3.351 1.00 80.50 101 ASP A N 1
ATOM 810 C CA . ASP A 1 101 ? -10.200 2.192 -2.942 1.00 80.50 101 ASP A CA 1
ATOM 811 C C . ASP A 1 101 ? -10.209 2.025 -1.407 1.00 80.50 101 ASP A C 1
ATOM 813 O O . ASP A 1 101 ? -9.255 1.514 -0.807 1.00 80.50 101 ASP A O 1
ATOM 817 N N . PRO A 1 102 ? -11.320 2.399 -0.741 1.00 77.06 102 PRO A N 1
ATOM 818 C CA . PRO A 1 102 ? -11.447 2.253 0.707 1.00 77.06 102 PRO A CA 1
ATOM 819 C C . PRO A 1 102 ? -11.427 0.787 1.169 1.00 77.06 102 PRO A C 1
ATOM 821 O O . PRO A 1 102 ? -11.149 0.526 2.338 1.00 77.06 102 PRO A O 1
ATOM 824 N N . ALA A 1 103 ? -11.713 -0.180 0.286 1.00 82.06 103 ALA A N 1
ATOM 825 C CA . ALA A 1 103 ? -11.640 -1.596 0.637 1.00 82.06 103 ALA A CA 1
ATOM 826 C C . ALA A 1 103 ? -10.181 -2.060 0.720 1.00 82.06 103 ALA A C 1
ATOM 828 O O . ALA A 1 103 ? -9.808 -2.716 1.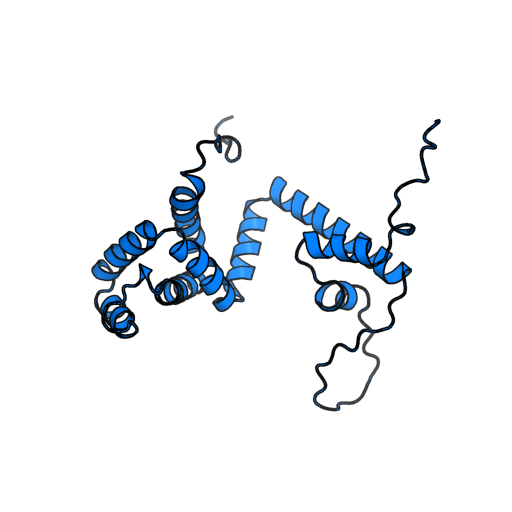691 1.00 82.06 103 ALA A O 1
ATOM 829 N N . LEU A 1 104 ? -9.345 -1.660 -0.243 1.00 81.69 104 LEU A N 1
ATOM 830 C CA . LEU A 1 104 ? -7.904 -1.903 -0.186 1.00 81.69 104 LEU A CA 1
ATOM 831 C C . LEU A 1 104 ? -7.273 -1.239 1.044 1.00 81.69 104 LEU A C 1
ATOM 833 O O . LEU A 1 104 ? -6.472 -1.862 1.741 1.00 81.69 104 LEU A O 1
ATOM 837 N N . LEU A 1 105 ? -7.666 -0.000 1.349 1.00 80.62 105 LEU A N 1
ATO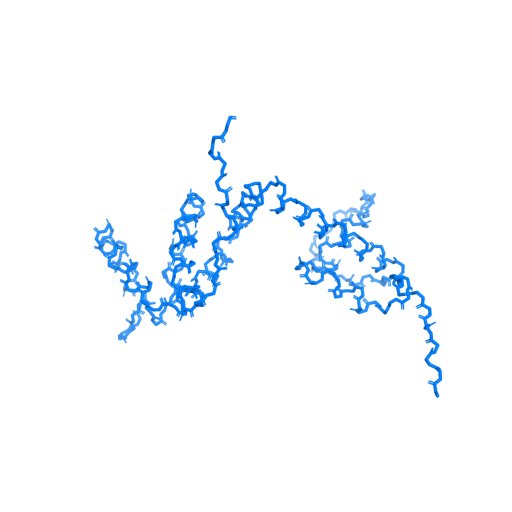M 838 C CA . LEU A 1 105 ? -7.198 0.689 2.549 1.00 80.62 105 LEU A CA 1
ATOM 839 C C . LEU A 1 105 ? -7.596 -0.063 3.829 1.00 80.62 105 LEU A C 1
ATOM 841 O O . LEU A 1 105 ? -6.760 -0.252 4.711 1.00 80.62 105 LEU A O 1
ATOM 845 N N . ALA A 1 106 ? -8.834 -0.559 3.916 1.00 83.69 106 ALA A N 1
ATOM 846 C CA . ALA A 1 106 ? -9.278 -1.373 5.048 1.00 83.69 106 ALA A CA 1
ATOM 847 C C . ALA A 1 106 ? -8.460 -2.667 5.188 1.00 83.69 106 ALA A C 1
ATOM 849 O O . ALA A 1 106 ? -8.110 -3.043 6.304 1.00 83.69 106 ALA A O 1
ATOM 850 N N . GLU A 1 107 ? -8.101 -3.330 4.084 1.00 84.56 107 GLU A N 1
ATOM 851 C CA . GLU A 1 107 ? -7.232 -4.513 4.122 1.00 84.56 107 GLU A CA 1
ATOM 852 C C . GLU A 1 107 ? -5.835 -4.182 4.672 1.00 84.56 107 GLU A C 1
ATOM 854 O O . GLU A 1 107 ? -5.340 -4.887 5.553 1.00 84.56 107 GLU A O 1
ATOM 859 N N . ILE A 1 108 ? -5.222 -3.086 4.214 1.00 80.69 108 ILE A N 1
ATOM 860 C CA . ILE A 1 108 ? -3.901 -2.638 4.687 1.00 80.69 108 ILE A CA 1
ATOM 861 C C . ILE A 1 108 ? -3.945 -2.307 6.184 1.00 80.69 108 ILE A C 1
ATOM 863 O O . ILE A 1 108 ? -3.101 -2.775 6.954 1.00 80.69 108 ILE A O 1
ATOM 867 N N . VAL A 1 109 ? -4.949 -1.539 6.614 1.00 83.12 109 VAL A N 1
ATOM 868 C CA . VAL A 1 109 ? -5.125 -1.171 8.023 1.00 83.12 109 VAL A CA 1
ATOM 869 C C . VAL A 1 109 ? -5.400 -2.411 8.878 1.00 83.12 109 VAL A C 1
ATOM 871 O O . VAL A 1 109 ? -4.839 -2.536 9.965 1.00 83.12 109 VAL A O 1
ATOM 874 N N . ALA A 1 110 ? -6.191 -3.374 8.396 1.00 86.25 110 ALA A N 1
ATOM 875 C CA . ALA A 1 110 ? -6.443 -4.622 9.115 1.00 86.25 110 ALA A CA 1
ATOM 876 C C . ALA A 1 110 ? -5.150 -5.420 9.319 1.00 86.25 110 ALA A C 1
ATOM 878 O O . ALA A 1 110 ? -4.907 -5.928 10.414 1.00 86.25 110 ALA A O 1
ATOM 879 N N . ASP A 1 111 ? -4.294 -5.483 8.299 1.00 82.12 111 ASP A N 1
ATOM 880 C CA . ASP A 1 111 ? -2.989 -6.144 8.357 1.00 82.12 111 ASP A CA 1
ATOM 881 C C . ASP A 1 111 ? -2.031 -5.479 9.358 1.00 82.12 111 ASP A C 1
ATOM 883 O O . ASP A 1 111 ? -1.236 -6.164 10.011 1.00 82.12 111 ASP A O 1
ATOM 887 N N . VAL A 1 112 ? -2.094 -4.152 9.476 1.00 81.94 112 VAL A N 1
ATOM 888 C CA . VAL A 1 112 ? -1.361 -3.360 10.473 1.00 81.94 112 VAL A CA 1
ATOM 889 C C . VAL A 1 112 ? -1.881 -3.650 11.881 1.00 81.94 112 VAL A C 1
ATOM 891 O O . VAL A 1 112 ? -1.111 -4.040 12.760 1.00 81.94 112 VAL A O 1
ATOM 894 N N . LEU A 1 113 ? -3.193 -3.551 12.088 1.00 84.50 113 LEU A N 1
ATOM 895 C CA . LEU A 1 113 ? -3.839 -3.783 13.380 1.00 84.50 113 LEU A CA 1
ATOM 896 C C . LEU A 1 113 ? -3.664 -5.229 13.866 1.00 84.50 113 LEU A C 1
ATOM 898 O O . LEU A 1 113 ? -3.415 -5.460 15.048 1.00 84.50 113 LEU A O 1
ATOM 902 N N . ALA A 1 114 ? -3.698 -6.208 12.959 1.00 85.12 114 ALA A N 1
ATOM 903 C CA . ALA A 1 114 ? -3.444 -7.614 13.271 1.00 85.12 114 ALA A CA 1
ATOM 904 C C . ALA A 1 114 ? -2.029 -7.863 13.824 1.00 85.12 114 ALA A C 1
ATOM 906 O O . ALA A 1 114 ? -1.817 -8.803 14.595 1.00 85.12 114 ALA A O 1
ATOM 907 N N . LYS A 1 115 ? -1.049 -7.045 13.419 1.00 82.25 115 LYS A N 1
ATOM 908 C CA . LYS A 1 115 ? 0.342 -7.127 13.893 1.00 82.25 115 LYS A CA 1
ATOM 909 C C . LYS A 1 115 ? 0.566 -6.339 15.185 1.00 82.25 115 LYS A C 1
ATOM 911 O O . LYS A 1 115 ? 1.519 -6.646 15.899 1.00 82.25 115 LYS A O 1
ATOM 916 N N . SER A 1 116 ? -0.329 -5.406 15.505 1.00 79.94 116 SER A N 1
ATOM 917 C CA . SER A 1 116 ? -0.199 -4.460 16.615 1.00 79.94 116 SER A CA 1
ATOM 918 C C . SER A 1 116 ? -1.448 -4.466 17.510 1.00 79.94 116 SER A C 1
ATOM 920 O O . SER A 1 116 ? -2.243 -3.526 17.477 1.00 79.94 116 SER A O 1
ATOM 922 N N . PRO A 1 117 ? -1.639 -5.497 18.356 1.00 81.75 117 PRO A N 1
ATOM 923 C CA . PRO A 1 117 ? -2.787 -5.567 19.264 1.00 81.75 117 PRO A CA 1
ATOM 924 C C . PRO A 1 117 ? -2.818 -4.429 20.299 1.00 81.75 117 PRO A C 1
ATOM 926 O O . PRO A 1 117 ? -3.896 -4.084 20.781 1.00 81.75 117 PRO A O 1
ATOM 929 N N . ASP A 1 118 ? -1.667 -3.834 20.626 1.00 83.12 118 ASP A N 1
ATOM 930 C CA . ASP A 1 118 ? -1.592 -2.662 21.508 1.00 83.12 118 ASP A CA 1
ATOM 931 C C . ASP A 1 118 ? -2.228 -1.427 20.848 1.00 83.12 118 ASP A C 1
ATOM 933 O O . ASP A 1 118 ? -3.052 -0.763 21.474 1.00 83.12 118 ASP A O 1
ATOM 937 N N . LEU A 1 119 ? -1.964 -1.203 19.554 1.00 80.44 119 LEU A N 1
ATOM 938 C CA . LEU A 1 119 ? -2.600 -0.139 18.769 1.00 80.44 119 LEU A CA 1
ATOM 939 C C . LEU A 1 119 ? -4.122 -0.330 18.703 1.00 80.44 119 LEU A C 1
ATOM 941 O O . LEU A 1 119 ? -4.879 0.626 18.856 1.00 80.44 119 LEU A O 1
ATOM 945 N N . VAL A 1 120 ? -4.591 -1.574 18.548 1.00 85.19 120 VAL A N 1
ATOM 946 C CA . VAL A 1 120 ? -6.030 -1.879 18.614 1.00 85.19 120 VAL A CA 1
ATOM 947 C C . VAL A 1 120 ? -6.609 -1.471 19.968 1.00 85.19 120 VAL A C 1
ATOM 949 O O . VAL A 1 120 ? -7.642 -0.812 20.013 1.00 85.19 120 VAL A O 1
ATOM 952 N N . ALA A 1 121 ? -5.947 -1.820 21.074 1.00 85.12 121 ALA A N 1
ATOM 953 C CA . ALA A 1 121 ? -6.421 -1.474 22.411 1.00 85.12 121 ALA A CA 1
ATOM 954 C C . ALA A 1 121 ? -6.452 0.047 22.660 1.00 85.12 121 ALA A C 1
ATOM 956 O O . ALA A 1 121 ? -7.350 0.543 23.345 1.00 85.12 121 ALA A O 1
ATOM 957 N N . GLU A 1 122 ? -5.496 0.800 22.114 1.00 83.69 122 GLU A N 1
ATOM 958 C CA . GLU A 1 122 ? -5.490 2.264 22.193 1.00 83.69 122 GLU A CA 1
ATOM 959 C C . GLU A 1 122 ? -6.655 2.873 21.412 1.00 83.69 122 GLU A C 1
ATOM 961 O O . GLU A 1 122 ? -7.433 3.644 21.984 1.00 83.69 122 GLU A O 1
ATOM 966 N N . LEU A 1 123 ? -6.850 2.444 20.163 1.00 82.75 123 LEU A N 1
ATOM 967 C CA . LEU A 1 123 ? -7.970 2.872 19.326 1.00 82.75 123 LEU A CA 1
ATOM 968 C C . LEU A 1 123 ? -9.326 2.508 19.948 1.00 82.75 123 LEU A C 1
ATOM 970 O O . LEU A 1 123 ? -10.246 3.322 19.927 1.00 82.75 123 LEU A O 1
ATOM 974 N N . GLU A 1 124 ? -9.458 1.333 20.572 1.00 87.00 124 GLU A N 1
ATOM 975 C CA . GLU A 1 124 ? -10.659 0.957 21.332 1.00 87.00 124 GLU A CA 1
ATOM 976 C C . GLU A 1 124 ? -10.954 1.963 22.456 1.00 87.00 124 GLU A C 1
ATOM 978 O O . GLU A 1 124 ? -12.099 2.375 22.662 1.00 87.00 124 GLU A O 1
ATOM 983 N N . VAL A 1 125 ? -9.921 2.358 23.206 1.00 86.75 125 VAL A N 1
ATOM 984 C CA . VAL A 1 125 ? -10.044 3.284 24.336 1.00 86.75 125 VAL A CA 1
ATOM 985 C C . VAL A 1 125 ? -10.372 4.700 23.873 1.00 86.75 125 VAL A C 1
ATOM 987 O O . VAL A 1 125 ? -11.138 5.387 24.556 1.00 86.75 125 VAL A O 1
ATOM 990 N N . GLU A 1 126 ? -9.787 5.163 22.771 1.00 83.56 126 GLU A N 1
ATOM 991 C CA . GLU A 1 126 ? -10.120 6.459 22.175 1.00 83.56 126 GLU A CA 1
ATOM 992 C C . GLU A 1 126 ? -11.546 6.458 21.632 1.00 83.56 126 GLU A C 1
ATOM 994 O O . GLU A 1 126 ? -12.354 7.293 22.043 1.00 83.56 126 GLU A O 1
ATOM 999 N N . LEU A 1 127 ? -11.906 5.452 20.836 1.00 84.56 127 LEU A N 1
ATOM 1000 C CA . LEU A 1 127 ? -13.228 5.341 20.235 1.00 84.56 127 LEU A CA 1
ATOM 1001 C C . LEU A 1 127 ? -14.335 5.254 21.289 1.00 84.56 127 LEU A C 1
ATOM 1003 O O . LEU A 1 127 ? -15.332 5.964 21.206 1.00 84.56 127 LEU A O 1
ATOM 1007 N N . ALA A 1 128 ? -14.139 4.467 22.350 1.00 87.31 128 ALA A N 1
ATOM 1008 C CA . ALA A 1 128 ? -15.097 4.385 23.451 1.00 87.31 128 ALA A CA 1
ATOM 1009 C C . ALA A 1 128 ? -15.275 5.714 24.217 1.00 87.31 128 ALA A C 1
ATOM 1011 O O . ALA A 1 128 ? -16.286 5.892 24.905 1.00 87.31 128 ALA A O 1
ATOM 1012 N N . LYS A 1 129 ? -14.300 6.634 24.152 1.00 88.12 129 LYS A N 1
ATOM 1013 C CA . LYS A 1 129 ? -14.392 7.972 24.761 1.00 88.12 129 LYS A CA 1
ATOM 1014 C C . LYS A 1 129 ? -15.032 8.988 23.824 1.00 88.12 129 LYS A C 1
ATOM 1016 O O . LYS A 1 129 ? -15.821 9.803 24.302 1.00 88.12 129 LYS A O 1
ATOM 1021 N N . GLU A 1 130 ? -14.647 8.980 22.554 1.00 86.38 130 GLU A N 1
ATOM 1022 C CA . GLU A 1 130 ? -15.100 9.956 21.563 1.00 86.38 130 GLU A CA 1
ATOM 1023 C C . GLU A 1 130 ? -16.512 9.648 21.071 1.00 86.38 130 GLU A C 1
ATOM 1025 O O . GLU A 1 130 ? -17.372 10.531 21.106 1.00 86.38 130 GLU A O 1
ATOM 1030 N N . ASP A 1 131 ? -16.771 8.390 20.707 1.00 87.19 131 ASP A N 1
ATOM 1031 C CA . ASP A 1 131 ? -18.070 7.921 20.234 1.00 87.19 131 ASP A CA 1
ATOM 1032 C C . ASP A 1 131 ? -18.469 6.581 20.889 1.00 87.19 131 ASP A C 1
ATOM 1034 O O . ASP A 1 131 ? -18.299 5.491 20.326 1.00 87.19 131 ASP A O 1
ATOM 1038 N N . PRO A 1 132 ? -19.043 6.632 22.105 1.00 89.12 132 PRO A N 1
ATOM 1039 C CA . PRO A 1 132 ? -19.478 5.433 22.810 1.00 89.12 132 PRO A CA 1
ATOM 1040 C C . PRO A 1 132 ? -20.651 4.713 22.126 1.00 89.12 132 PRO A C 1
ATOM 1042 O O . PRO A 1 132 ? -20.884 3.539 22.426 1.00 89.12 132 PRO A O 1
ATOM 1045 N N . GLU A 1 133 ? -21.419 5.387 21.259 1.00 91.62 133 GLU A N 1
ATOM 1046 C CA . GLU A 1 133 ? -22.521 4.756 20.525 1.00 91.62 133 GLU A CA 1
ATOM 1047 C C . GLU A 1 133 ? -21.969 3.901 19.385 1.00 91.62 133 GLU A C 1
ATOM 1049 O O . GLU A 1 133 ? -22.295 2.713 19.321 1.00 91.62 133 GLU A O 1
ATOM 1054 N N . LEU A 1 134 ? -21.069 4.463 18.574 1.00 86.94 134 LEU A N 1
ATOM 1055 C CA . LEU A 1 134 ? -20.368 3.744 17.511 1.00 86.94 134 LEU A CA 1
ATOM 1056 C C . LEU A 1 134 ? -19.548 2.575 18.066 1.00 86.94 134 LEU A C 1
ATOM 1058 O O . LEU A 1 134 ? -19.668 1.451 17.578 1.00 86.94 134 LEU A O 1
ATOM 1062 N N . PHE A 1 135 ? -18.796 2.786 19.152 1.00 88.00 135 PHE A N 1
ATOM 1063 C CA . PHE A 1 135 ? -18.065 1.704 19.819 1.00 88.00 135 PHE A CA 1
ATOM 1064 C C . PHE A 1 135 ? -18.998 0.550 20.224 1.00 88.00 135 PHE A C 1
ATOM 1066 O O . PHE A 1 135 ? -18.705 -0.624 19.997 1.00 88.00 135 PHE A O 1
ATOM 1073 N N . ALA A 1 136 ? -20.165 0.867 20.792 1.00 89.69 136 ALA A N 1
ATOM 1074 C CA . ALA A 1 136 ? -21.146 -0.145 21.165 1.00 89.69 136 ALA A CA 1
ATOM 1075 C C . ALA A 1 136 ? -21.780 -0.853 19.955 1.00 89.69 136 ALA A C 1
ATOM 1077 O O . ALA A 1 136 ? -22.290 -1.963 20.118 1.00 89.69 136 ALA A O 1
ATOM 1078 N N . GLU A 1 137 ? -21.806 -0.236 18.773 1.00 90.69 137 GLU A N 1
ATOM 1079 C CA . GLU A 1 137 ? -22.219 -0.890 17.529 1.00 90.69 137 GLU A CA 1
ATOM 1080 C C . GLU A 1 137 ? -21.165 -1.871 17.026 1.00 90.69 137 GLU A C 1
ATOM 1082 O O . GLU A 1 137 ? -21.513 -3.033 16.818 1.00 90.69 137 GLU A O 1
ATOM 1087 N N . LEU A 1 138 ? -19.891 -1.477 16.972 1.00 88.06 138 LEU A N 1
ATOM 1088 C CA . LEU A 1 138 ? -18.793 -2.371 16.575 1.00 88.06 138 LEU A CA 1
ATOM 1089 C C . LEU A 1 138 ? -18.712 -3.606 17.478 1.00 88.06 138 LEU A C 1
ATOM 1091 O O . LEU A 1 138 ? -18.604 -4.738 17.010 1.00 88.06 138 LEU A O 1
ATOM 1095 N N . MET A 1 139 ? -18.877 -3.421 18.791 1.00 88.62 139 MET A N 1
ATOM 1096 C CA . MET A 1 139 ? -18.872 -4.535 19.742 1.00 88.62 139 MET A CA 1
ATOM 1097 C C . MET A 1 139 ? -20.041 -5.520 19.547 1.00 88.62 139 MET A C 1
ATOM 1099 O O . MET A 1 139 ? -19.968 -6.642 20.047 1.00 88.62 139 MET A O 1
ATOM 1103 N N . LYS A 1 140 ? -21.123 -5.149 18.841 1.00 90.25 140 LYS A N 1
ATOM 1104 C CA . LYS A 1 140 ? -22.215 -6.086 18.491 1.00 90.25 140 LYS A CA 1
ATOM 1105 C C . LYS A 1 140 ? -21.874 -6.972 17.298 1.00 90.25 140 LYS A C 1
ATOM 1107 O O . LYS A 1 140 ? -22.512 -8.011 17.139 1.00 90.25 140 LYS A O 1
ATOM 1112 N N . GLU A 1 141 ? -20.927 -6.565 16.460 1.00 87.81 141 GLU A N 1
ATOM 1113 C CA . GLU A 1 141 ? -20.468 -7.364 15.319 1.00 87.81 141 GLU A CA 1
ATOM 1114 C C . GLU A 1 141 ? -19.534 -8.504 15.747 1.00 87.81 141 GLU A C 1
ATOM 1116 O O . GLU A 1 141 ? -19.341 -9.486 15.022 1.00 87.81 141 GLU A O 1
ATOM 1121 N N . LEU A 1 142 ? -19.002 -8.413 16.966 1.00 89.69 142 LEU A N 1
ATOM 1122 C CA . LEU A 1 142 ? -18.204 -9.454 17.591 1.00 89.69 142 LEU A CA 1
ATOM 1123 C C . LEU A 1 142 ? -19.069 -10.631 18.054 1.00 89.69 142 LEU A C 1
ATOM 1125 O O . LEU A 1 142 ? -20.154 -10.478 18.619 1.00 89.69 142 LEU A O 1
ATOM 1129 N N . SER A 1 143 ? -18.550 -11.844 17.859 1.00 88.38 143 SER A N 1
ATOM 1130 C CA . SER A 1 143 ? -19.143 -13.046 18.450 1.00 88.38 143 SER A CA 1
ATOM 1131 C C . SER A 1 143 ? -18.841 -13.129 19.949 1.00 88.38 143 SER A C 1
ATOM 1133 O O . SER A 1 143 ? -17.895 -12.516 20.442 1.00 88.38 143 SER A O 1
ATOM 1135 N N . GLU A 1 144 ? -19.614 -13.932 20.692 1.00 85.69 144 GLU A N 1
ATOM 1136 C CA . GLU A 1 144 ? -19.386 -14.131 22.130 1.00 85.69 144 GLU A CA 1
ATOM 1137 C C . GLU A 1 144 ? -17.928 -14.530 22.425 1.00 85.69 144 GLU A C 1
ATOM 1139 O O . GLU A 1 144 ? -17.465 -15.597 22.018 1.00 85.69 144 GLU A O 1
ATOM 1144 N N . GLY A 1 145 ? -17.225 -13.675 23.174 1.00 82.06 145 GLY A N 1
ATOM 1145 C CA . GLY A 1 145 ? -15.843 -13.898 23.601 1.00 82.06 145 GLY A CA 1
ATOM 1146 C C . GLY A 1 145 ? -14.761 -13.383 22.649 1.00 82.06 145 GLY A C 1
ATOM 1147 O O . GLY A 1 145 ? -13.595 -13.579 22.974 1.00 82.06 145 GLY A O 1
ATOM 1148 N N . GLN A 1 146 ? -15.121 -12.742 21.532 1.00 88.06 146 GLN A N 1
ATOM 1149 C CA . GLN A 1 146 ? -14.174 -12.031 20.664 1.00 88.06 146 GLN A CA 1
ATOM 1150 C C . GLN A 1 146 ? -13.933 -10.596 21.154 1.00 88.06 146 GLN A C 1
ATOM 1152 O O . GLN A 1 146 ? -14.827 -9.977 21.738 1.00 88.06 146 GLN A O 1
ATOM 1157 N N . THR A 1 147 ? -12.741 -10.070 20.885 1.00 87.62 147 THR A N 1
ATOM 1158 C CA . THR A 1 147 ? -12.381 -8.644 21.008 1.00 87.62 147 THR A CA 1
ATOM 1159 C C . THR A 1 147 ? -12.125 -8.034 19.624 1.00 87.62 147 THR A C 1
ATOM 1161 O O . THR A 1 147 ? -12.072 -8.772 18.636 1.00 87.62 147 THR A O 1
ATOM 1164 N N . LEU A 1 148 ? -11.939 -6.710 19.513 1.00 86.69 148 LEU A N 1
ATOM 1165 C CA . LEU A 1 148 ? -11.551 -6.120 18.222 1.00 86.69 148 LEU A CA 1
ATOM 1166 C C . LEU A 1 148 ? -10.120 -6.512 17.833 1.00 86.69 148 LEU A C 1
ATOM 1168 O O . LEU A 1 148 ? -9.814 -6.574 16.650 1.00 86.69 148 LEU A O 1
ATOM 1172 N N . ALA A 1 149 ? -9.272 -6.900 18.791 1.00 86.25 149 ALA A N 1
ATOM 1173 C CA . ALA A 1 149 ? -7.965 -7.486 18.483 1.00 86.25 149 ALA A CA 1
ATOM 1174 C C . ALA A 1 149 ? -8.078 -8.863 17.796 1.00 86.25 149 ALA A C 1
ATOM 1176 O O . ALA A 1 149 ? -7.208 -9.226 17.009 1.00 86.25 149 ALA A O 1
ATOM 1177 N N . ASP A 1 150 ? -9.152 -9.623 18.051 1.00 88.88 150 ASP A N 1
ATOM 1178 C CA . ASP A 1 150 ? -9.431 -10.880 17.338 1.00 88.88 150 ASP A CA 1
ATOM 1179 C C . ASP A 1 150 ? -10.041 -10.651 15.943 1.00 88.88 150 ASP A C 1
ATOM 1181 O O . ASP A 1 150 ? -10.091 -11.582 15.133 1.00 88.88 150 ASP A O 1
ATOM 1185 N N . ARG A 1 151 ? -10.570 -9.448 15.691 1.00 88.75 151 ARG A N 1
ATOM 1186 C CA . ARG A 1 151 ? -11.298 -9.051 14.475 1.00 88.75 151 ARG A CA 1
ATOM 1187 C C . ARG A 1 151 ? -10.861 -7.646 14.019 1.00 88.75 151 ARG A C 1
ATOM 1189 O O . ARG A 1 151 ? -11.696 -6.734 13.992 1.00 88.75 151 ARG A O 1
ATOM 1196 N N . PRO A 1 152 ? -9.568 -7.448 13.699 1.00 85.56 152 PRO A N 1
ATOM 1197 C CA . PRO A 1 152 ? -9.023 -6.135 13.360 1.00 85.56 152 PRO A CA 1
ATOM 1198 C C . PRO A 1 152 ? -9.695 -5.514 12.132 1.00 85.56 152 PRO A C 1
ATOM 1200 O O . PRO A 1 152 ? -9.722 -4.294 12.018 1.00 85.56 152 PRO A O 1
ATOM 1203 N N . GLU A 1 153 ? -10.295 -6.323 11.253 1.00 87.00 153 GLU A N 1
ATOM 1204 C CA . GLU A 1 153 ? -11.013 -5.841 10.073 1.00 87.00 153 GLU A CA 1
ATOM 1205 C C . GLU A 1 153 ? -12.204 -4.931 10.410 1.00 87.00 153 GLU A C 1
ATOM 1207 O O . GLU A 1 153 ? -12.475 -3.992 9.674 1.00 87.00 153 GLU A O 1
ATOM 1212 N N . ILE A 1 154 ? -12.867 -5.141 11.553 1.00 89.19 154 ILE A N 1
ATOM 1213 C CA . ILE A 1 154 ? -14.021 -4.326 11.974 1.00 89.19 154 ILE A CA 1
ATOM 1214 C C . ILE A 1 154 ? -13.575 -2.890 12.268 1.00 89.19 154 ILE A C 1
ATOM 1216 O O . ILE A 1 154 ? -14.231 -1.922 11.888 1.00 89.19 154 ILE A O 1
ATOM 1220 N N . LEU A 1 155 ? -12.438 -2.748 12.950 1.00 87.31 155 LEU A N 1
ATOM 1221 C CA . LEU A 1 155 ? -11.863 -1.444 13.255 1.00 87.31 155 LEU A CA 1
ATOM 1222 C C . LEU A 1 155 ? -11.197 -0.834 12.016 1.00 87.31 155 LEU A C 1
ATOM 1224 O O . LEU A 1 155 ? -11.287 0.371 11.802 1.00 87.31 155 LEU A O 1
ATOM 1228 N N . ALA A 1 156 ? -10.577 -1.666 11.180 1.00 86.81 156 ALA A N 1
ATOM 1229 C CA . ALA A 1 156 ? -9.927 -1.231 9.956 1.00 86.81 156 ALA A CA 1
ATOM 1230 C C . ALA A 1 156 ? -10.903 -0.647 8.933 1.00 86.81 156 ALA A C 1
ATOM 1232 O O . ALA A 1 156 ? -10.582 0.362 8.317 1.00 86.81 156 ALA A O 1
ATOM 1233 N N . GLU A 1 157 ? -12.097 -1.226 8.780 1.00 87.31 157 GLU A N 1
ATOM 1234 C CA . GLU A 1 157 ? -13.144 -0.666 7.919 1.00 87.31 157 GLU A CA 1
ATOM 1235 C C . GLU A 1 157 ? -13.560 0.734 8.384 1.00 87.31 157 GLU A C 1
ATOM 1237 O O . GLU A 1 157 ? -13.679 1.648 7.569 1.00 87.31 157 GLU A O 1
ATOM 1242 N N . LEU A 1 158 ? -13.727 0.932 9.697 1.00 85.81 158 LEU A N 1
ATOM 1243 C CA . LEU A 1 158 ? -14.037 2.250 10.247 1.00 85.81 158 LEU A CA 1
ATOM 1244 C C . LEU A 1 158 ? -12.904 3.246 9.979 1.00 85.81 158 LEU A C 1
ATOM 1246 O O . LEU A 1 158 ? -13.160 4.347 9.498 1.00 85.81 158 LEU A O 1
ATOM 1250 N N . VAL A 1 159 ? -11.662 2.856 10.267 1.00 82.50 159 VAL A N 1
ATOM 1251 C CA . VAL A 1 159 ? -10.488 3.705 10.040 1.00 82.50 159 VAL A CA 1
ATOM 1252 C C . VAL A 1 159 ? -10.357 4.048 8.555 1.00 82.50 159 VAL A C 1
ATOM 1254 O O . VAL A 1 159 ? -10.228 5.217 8.222 1.00 82.50 159 VAL A O 1
ATOM 1257 N N . ALA A 1 160 ? -10.494 3.084 7.645 1.00 82.69 160 ALA A N 1
ATOM 1258 C CA . ALA A 1 160 ? -10.444 3.330 6.205 1.00 82.69 160 ALA A CA 1
ATOM 1259 C C . ALA A 1 160 ? -11.539 4.292 5.725 1.00 82.69 160 ALA A C 1
ATOM 1261 O O . ALA A 1 160 ? -11.270 5.167 4.907 1.00 82.69 160 ALA A O 1
ATOM 1262 N N . LEU A 1 161 ? -12.761 4.182 6.256 1.00 80.38 161 LEU A N 1
ATOM 1263 C CA . LEU A 1 161 ? -13.838 5.129 5.955 1.00 80.38 161 LEU A CA 1
ATOM 1264 C C . LEU A 1 161 ? -13.533 6.537 6.474 1.00 80.38 161 LEU A C 1
ATOM 1266 O O . LEU A 1 161 ? -13.823 7.512 5.786 1.00 80.38 161 LEU A O 1
ATOM 1270 N N . MET A 1 162 ? -12.947 6.647 7.667 1.00 78.44 162 MET A N 1
ATOM 1271 C CA . MET A 1 162 ? -12.525 7.929 8.232 1.00 78.44 162 MET A CA 1
ATOM 1272 C C . MET A 1 162 ? -11.429 8.578 7.382 1.00 78.44 162 MET A C 1
ATOM 1274 O O . MET A 1 162 ? -11.517 9.761 7.078 1.00 78.44 162 MET A O 1
ATOM 1278 N N . LEU A 1 163 ? -10.449 7.795 6.937 1.00 75.12 163 LEU A N 1
ATOM 1279 C CA . LEU A 1 163 ? -9.359 8.252 6.073 1.00 75.12 163 LEU A CA 1
ATOM 1280 C C . LEU A 1 163 ? -9.837 8.622 4.663 1.00 75.12 163 LEU A C 1
ATOM 1282 O O . LEU A 1 163 ? -9.294 9.531 4.046 1.00 75.12 163 LEU A O 1
ATOM 1286 N N . ALA A 1 164 ? -10.860 7.937 4.149 1.00 72.50 164 ALA A N 1
ATOM 1287 C CA . ALA A 1 164 ? -11.467 8.283 2.868 1.00 72.50 164 ALA A CA 1
ATOM 1288 C C . ALA A 1 164 ? -12.265 9.601 2.931 1.00 72.50 164 ALA A C 1
ATOM 1290 O O . ALA A 1 164 ? -12.366 10.299 1.922 1.00 72.50 164 ALA A O 1
ATOM 1291 N N . ASP A 1 165 ? -12.843 9.939 4.090 1.00 73.94 165 ASP A N 1
ATOM 1292 C CA . ASP A 1 165 ? -13.548 11.213 4.308 1.00 73.94 165 ASP A CA 1
ATOM 1293 C C . ASP A 1 165 ? -12.574 12.367 4.601 1.00 73.94 165 ASP A C 1
ATOM 1295 O O . ASP A 1 165 ? -12.791 13.493 4.149 1.00 73.94 165 ASP A O 1
ATOM 1299 N N . ASP A 1 166 ? -11.481 12.077 5.311 1.00 72.19 166 ASP A N 1
ATOM 1300 C CA . ASP A 1 166 ? -10.425 13.027 5.655 1.00 72.19 166 ASP A CA 1
ATOM 1301 C C . ASP A 1 166 ? -9.030 12.388 5.485 1.00 72.19 166 ASP A C 1
ATOM 1303 O O . ASP A 1 166 ? -8.510 11.748 6.410 1.00 72.19 166 ASP A O 1
ATOM 1307 N N . PRO A 1 167 ? -8.401 12.557 4.309 1.00 66.06 167 PRO A N 1
ATOM 1308 C CA . PRO A 1 167 ? -7.094 11.976 4.026 1.00 66.06 167 PRO A CA 1
ATOM 1309 C C . PRO A 1 167 ? -5.971 12.592 4.869 1.00 66.06 167 PRO A C 1
ATOM 1311 O O . PRO A 1 167 ? -4.919 11.970 4.983 1.00 66.06 167 PRO A O 1
ATOM 1314 N N . ASP A 1 168 ? -6.175 13.747 5.514 1.00 69.31 168 ASP A N 1
ATOM 1315 C CA . ASP A 1 168 ? -5.180 14.329 6.427 1.00 69.31 168 ASP A CA 1
ATOM 1316 C C . ASP A 1 168 ? -5.049 13.493 7.720 1.00 69.31 168 ASP A C 1
ATOM 1318 O O . ASP A 1 168 ? -4.052 13.593 8.440 1.00 69.31 168 ASP A O 1
ATOM 1322 N N . MET A 1 169 ? -6.018 12.613 8.017 1.00 67.56 169 MET A N 1
ATOM 1323 C CA . MET A 1 169 ? -5.893 11.635 9.102 1.00 67.56 169 MET A CA 1
ATOM 1324 C C . MET A 1 169 ? -4.886 10.516 8.794 1.00 67.56 169 MET A C 1
ATOM 1326 O O . MET A 1 169 ? -4.422 9.872 9.740 1.00 67.56 169 MET A O 1
ATOM 1330 N N . LEU A 1 170 ? -4.514 10.300 7.521 1.00 66.25 170 LEU A N 1
ATOM 1331 C CA . LEU A 1 170 ? -3.490 9.315 7.146 1.00 66.25 170 LEU A CA 1
ATOM 1332 C C . LEU A 1 170 ? -2.144 9.669 7.762 1.00 66.25 170 LEU A C 1
ATOM 1334 O O . LEU A 1 170 ? -1.487 8.782 8.277 1.00 66.25 170 LEU A O 1
ATOM 1338 N N . ASP A 1 171 ? -1.792 10.951 7.838 1.00 65.69 171 ASP A N 1
ATOM 1339 C CA . ASP A 1 171 ? -0.504 11.384 8.393 1.00 65.69 171 ASP A CA 1
ATOM 1340 C C . ASP A 1 171 ? -0.375 11.029 9.878 1.00 65.69 171 ASP A C 1
ATOM 1342 O O . ASP A 1 171 ? 0.681 10.611 10.353 1.00 65.69 171 ASP A O 1
ATOM 1346 N N . LYS A 1 172 ? -1.481 11.156 10.618 1.00 62.00 172 LYS A N 1
ATOM 1347 C CA . LYS A 1 172 ? -1.539 10.780 12.033 1.00 62.00 172 LYS A CA 1
ATOM 1348 C C . LYS A 1 172 ? -1.504 9.261 12.201 1.00 62.00 172 LYS A C 1
ATOM 1350 O O . LYS A 1 172 ? -0.880 8.766 13.136 1.00 62.00 172 LYS A O 1
ATOM 1355 N N . LEU A 1 173 ? -2.181 8.524 11.318 1.00 67.50 173 LEU A N 1
ATOM 1356 C CA . LEU A 1 173 ? -2.117 7.067 11.326 1.00 67.50 173 LEU A CA 1
ATOM 1357 C C . LEU A 1 173 ? -0.705 6.585 10.976 1.00 67.50 173 LEU A C 1
ATOM 1359 O O . LEU A 1 173 ? -0.195 5.717 11.668 1.00 67.50 173 LEU A O 1
ATOM 1363 N N . ASP A 1 174 ? -0.061 7.165 9.969 1.00 68.00 174 ASP A N 1
ATOM 1364 C CA . ASP A 1 174 ? 1.298 6.833 9.548 1.00 68.00 174 ASP A CA 1
ATOM 1365 C C . ASP A 1 174 ? 2.312 7.090 10.661 1.00 68.00 174 ASP A C 1
ATOM 1367 O O . ASP A 1 174 ? 3.171 6.244 10.892 1.00 68.00 174 ASP A O 1
ATOM 1371 N N . GLU A 1 175 ? 2.195 8.195 11.405 1.00 65.25 175 GLU A N 1
ATOM 1372 C CA . GLU A 1 175 ? 3.054 8.469 12.565 1.00 65.25 175 GLU A CA 1
ATOM 1373 C C . GLU A 1 175 ? 2.904 7.386 13.652 1.00 65.25 175 GLU A C 1
ATOM 1375 O O . GLU A 1 175 ? 3.900 6.834 14.129 1.00 65.25 175 GLU A O 1
ATOM 1380 N N . GLU A 1 176 ? 1.669 7.018 14.001 1.00 63.94 176 GLU A N 1
ATOM 1381 C CA . GLU A 1 176 ? 1.385 6.018 15.041 1.00 63.94 176 GLU A CA 1
ATOM 1382 C C . GLU A 1 176 ? 1.724 4.585 14.595 1.00 63.94 176 GLU A C 1
ATOM 1384 O O . GLU A 1 176 ? 2.267 3.786 15.367 1.00 63.94 176 GLU A O 1
ATOM 1389 N N . VAL A 1 177 ? 1.460 4.252 13.330 1.00 64.69 177 VAL A N 1
ATOM 1390 C CA . VAL A 1 177 ? 1.790 2.962 12.716 1.00 64.69 177 VAL A CA 1
ATOM 1391 C C . VAL A 1 177 ? 3.297 2.820 12.546 1.00 64.69 177 VAL A C 1
ATOM 1393 O O . VAL A 1 177 ? 3.837 1.759 12.863 1.00 64.69 177 VAL A O 1
ATOM 1396 N N . ALA A 1 178 ? 4.004 3.868 12.121 1.00 65.25 178 ALA A N 1
ATOM 1397 C CA . ALA A 1 178 ? 5.462 3.871 12.072 1.00 65.25 178 ALA A CA 1
ATOM 1398 C C . ALA A 1 178 ? 6.053 3.698 13.476 1.00 65.25 178 ALA A C 1
ATOM 1400 O O . ALA A 1 178 ? 6.930 2.854 13.666 1.00 65.25 178 ALA A O 1
ATOM 1401 N N . ALA A 1 179 ? 5.537 4.408 14.482 1.00 61.19 179 ALA A N 1
ATOM 1402 C CA . ALA A 1 179 ? 5.993 4.268 15.862 1.00 61.19 179 ALA A CA 1
ATOM 1403 C C . ALA A 1 179 ? 5.779 2.846 16.418 1.00 61.19 179 ALA A C 1
ATOM 1405 O O . ALA A 1 179 ? 6.669 2.309 17.079 1.00 61.19 179 ALA A O 1
ATOM 1406 N N . HIS A 1 180 ? 4.646 2.205 16.116 1.00 56.22 180 HIS A N 1
ATOM 1407 C CA . HIS A 1 180 ? 4.314 0.873 16.635 1.00 56.22 180 HIS A CA 1
ATOM 1408 C C . HIS A 1 180 ? 4.905 -0.297 15.832 1.00 56.22 180 HIS A C 1
ATOM 1410 O O . HIS A 1 180 ? 5.229 -1.328 16.417 1.00 56.22 180 HIS A O 1
ATOM 1416 N N . ILE A 1 181 ? 5.057 -0.175 14.509 1.00 52.78 181 ILE A N 1
ATOM 1417 C CA . ILE A 1 181 ? 5.602 -1.245 13.651 1.00 52.78 181 ILE A CA 1
ATOM 1418 C C . ILE A 1 181 ? 7.123 -1.134 13.498 1.00 52.78 181 ILE A C 1
ATOM 1420 O O . ILE A 1 181 ? 7.812 -2.156 13.474 1.00 52.78 181 ILE A O 1
ATOM 1424 N N . LEU A 1 182 ? 7.665 0.081 13.383 1.00 49.59 182 LEU A N 1
ATOM 1425 C CA . LEU A 1 182 ? 9.097 0.309 13.160 1.00 49.59 182 LEU A CA 1
ATOM 1426 C C . LEU A 1 182 ? 9.856 0.632 14.451 1.00 49.59 182 LEU A C 1
ATOM 1428 O O . LEU A 1 182 ? 11.077 0.507 14.463 1.00 49.59 182 LEU A O 1
ATOM 1432 N N . GLY A 1 183 ? 9.167 0.955 15.550 1.00 45.84 183 GLY A N 1
ATOM 1433 C CA . GLY A 1 183 ? 9.787 1.184 16.862 1.00 45.84 183 GLY A CA 1
ATOM 1434 C C . GLY A 1 183 ? 10.524 -0.028 17.454 1.00 45.84 183 GLY A C 1
ATOM 1435 O O . GLY A 1 183 ? 11.372 0.148 18.325 1.00 45.84 183 GLY A O 1
ATOM 1436 N N . ASP A 1 184 ? 10.269 -1.244 16.955 1.00 45.34 184 ASP A N 1
ATOM 1437 C CA . ASP A 1 184 ? 11.023 -2.460 17.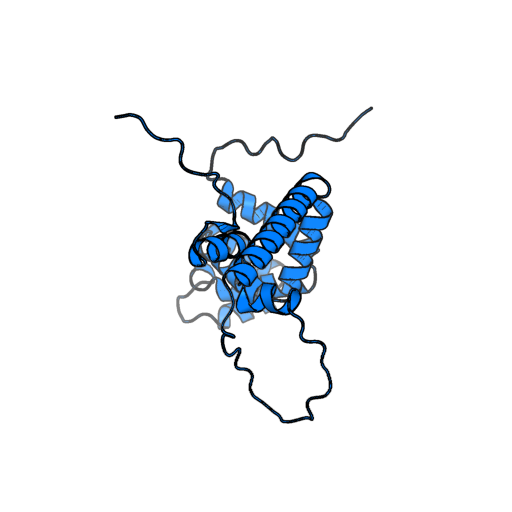313 1.00 45.34 184 ASP A CA 1
ATOM 1438 C C . ASP A 1 184 ? 12.246 -2.715 16.399 1.00 45.34 184 ASP A C 1
ATOM 1440 O O . ASP A 1 184 ? 13.034 -3.640 16.629 1.00 45.34 184 ASP A O 1
ATOM 1444 N N . LEU A 1 185 ? 12.450 -1.888 15.366 1.00 43.16 185 LEU A N 1
ATOM 1445 C CA . LEU A 1 185 ? 13.666 -1.858 14.555 1.00 43.16 185 LEU A CA 1
ATOM 1446 C C . LEU A 1 185 ? 14.545 -0.698 15.026 1.00 43.16 185 LEU A C 1
ATOM 1448 O O . LEU A 1 185 ? 14.524 0.395 14.475 1.00 43.16 185 LEU A O 1
ATOM 1452 N N . ASP A 1 186 ? 15.344 -0.980 16.051 1.00 40.41 186 ASP A N 1
ATOM 1453 C CA . ASP A 1 186 ? 16.385 -0.126 16.640 1.00 40.41 186 ASP A CA 1
ATOM 1454 C C . ASP A 1 186 ? 17.505 0.197 15.608 1.00 40.41 186 ASP A C 1
ATOM 1456 O O . ASP A 1 186 ? 18.643 -0.279 15.693 1.00 40.41 186 ASP A O 1
ATOM 1460 N N . GLY A 1 187 ? 17.166 0.951 14.559 1.00 42.34 187 GLY A N 1
ATOM 1461 C CA . GLY A 1 187 ? 18.007 1.198 13.394 1.00 42.34 187 GLY A CA 1
ATOM 1462 C C . GLY A 1 187 ? 17.684 2.508 12.681 1.00 42.34 187 GLY A C 1
ATOM 1463 O O . GLY A 1 187 ? 17.093 2.481 11.610 1.00 42.34 187 GLY A O 1
ATOM 1464 N N . ASP A 1 188 ? 18.136 3.616 13.274 1.00 42.47 188 ASP A N 1
ATOM 1465 C CA . ASP A 1 188 ? 18.635 4.826 12.591 1.00 42.47 188 ASP A CA 1
ATOM 1466 C C . ASP A 1 188 ? 17.765 5.331 11.413 1.00 42.47 188 ASP A C 1
ATOM 1468 O O . ASP A 1 188 ? 18.130 5.214 10.243 1.00 42.47 188 ASP A O 1
ATOM 1472 N N . TYR A 1 189 ? 16.599 5.904 11.732 1.00 44.06 189 TYR A N 1
ATOM 1473 C CA . TYR A 1 189 ? 15.703 6.593 10.786 1.00 44.06 189 TYR A CA 1
ATOM 1474 C C . TYR A 1 189 ? 15.772 8.130 10.931 1.00 44.06 189 TYR A C 1
ATOM 1476 O O . TYR A 1 189 ? 14.798 8.830 10.684 1.00 44.06 189 TYR A O 1
ATOM 1484 N N . ASP A 1 190 ? 16.931 8.669 11.325 1.00 41.31 190 ASP A N 1
ATOM 1485 C CA . ASP A 1 190 ? 17.124 10.109 11.584 1.00 41.31 190 ASP A CA 1
ATOM 1486 C C . ASP A 1 190 ? 17.587 10.932 10.356 1.00 41.31 190 ASP A C 1
ATOM 1488 O O . ASP A 1 190 ? 17.884 12.114 10.501 1.00 41.31 190 ASP A O 1
ATOM 1492 N N . ASP A 1 191 ? 17.643 10.374 9.136 1.00 44.41 191 ASP A N 1
ATOM 1493 C CA . ASP A 1 191 ? 18.304 11.057 7.995 1.00 44.41 191 ASP A CA 1
ATOM 1494 C C . ASP A 1 191 ? 17.396 11.436 6.802 1.00 44.41 191 ASP A C 1
ATOM 1496 O O . ASP A 1 191 ? 17.910 11.816 5.754 1.00 44.41 191 ASP A O 1
ATOM 1500 N N . TYR A 1 192 ? 16.058 11.372 6.922 1.00 47.00 192 TYR A N 1
ATOM 1501 C CA . TYR A 1 192 ? 15.146 11.753 5.814 1.00 47.00 192 TYR A CA 1
ATOM 1502 C C . TYR A 1 192 ? 14.298 13.022 6.018 1.00 47.00 192 TYR A C 1
ATOM 1504 O O . TYR A 1 192 ? 13.676 13.484 5.066 1.00 47.00 192 TYR A O 1
ATOM 1512 N N . TYR A 1 193 ? 14.361 13.673 7.185 1.00 45.34 193 TYR A N 1
ATOM 1513 C CA . TYR A 1 193 ? 13.805 15.022 7.395 1.00 45.34 193 TYR A CA 1
ATOM 1514 C C . TYR A 1 193 ? 14.868 15.968 7.969 1.00 45.34 193 TYR A C 1
ATOM 1516 O O . TYR A 1 193 ? 14.772 16.479 9.083 1.00 45.34 193 TYR A O 1
ATOM 1524 N N . GLY A 1 194 ? 15.923 16.197 7.186 1.00 37.84 194 GLY A N 1
ATOM 1525 C CA . GLY A 1 194 ? 16.954 17.187 7.486 1.00 37.84 194 GLY A CA 1
ATOM 1526 C C . GLY A 1 194 ? 16.454 18.619 7.285 1.00 37.84 194 GLY A C 1
ATOM 1527 O O . GLY A 1 194 ? 16.385 19.107 6.161 1.00 37.84 194 GLY A O 1
ATOM 1528 N N . GLU A 1 195 ? 16.125 19.272 8.400 1.00 44.56 195 GLU A N 1
ATOM 1529 C CA . GLU A 1 195 ? 16.224 20.712 8.686 1.00 44.56 195 GLU A CA 1
ATOM 1530 C C . GLU A 1 195 ? 16.435 21.660 7.485 1.00 44.56 195 GLU A C 1
ATOM 1532 O O . GLU A 1 195 ? 17.554 21.983 7.087 1.00 44.56 195 GLU A O 1
ATOM 1537 N N . GLY A 1 196 ? 15.338 22.238 6.996 1.00 37.56 196 GLY A N 1
ATOM 1538 C CA . GLY A 1 196 ? 15.341 23.454 6.182 1.00 37.56 196 GLY A CA 1
ATOM 1539 C C . GLY A 1 196 ? 15.104 24.719 7.012 1.00 37.56 196 GLY A C 1
ATOM 1540 O O . GLY A 1 196 ? 14.248 25.525 6.653 1.00 37.56 196 GLY A O 1
ATOM 1541 N N . ALA A 1 197 ? 15.809 24.892 8.136 1.00 40.19 197 ALA A N 1
ATOM 1542 C CA . ALA A 1 197 ? 15.791 26.130 8.914 1.00 40.19 197 ALA A CA 1
ATOM 1543 C C . ALA A 1 197 ? 17.145 26.855 8.828 1.00 40.19 197 ALA A C 1
ATOM 1545 O O . ALA A 1 197 ? 18.184 26.314 9.186 1.00 40.19 197 ALA A O 1
ATOM 1546 N N . GLU A 1 198 ? 17.061 28.120 8.408 1.00 37.56 198 GLU A N 1
ATOM 1547 C CA . GLU A 1 198 ? 18.087 29.173 8.431 1.00 37.56 198 GLU A CA 1
ATOM 1548 C C . GLU A 1 198 ? 19.193 29.125 7.357 1.00 37.56 198 GLU A C 1
ATOM 1550 O O . GLU A 1 198 ? 20.184 28.408 7.469 1.00 37.56 198 GLU A O 1
ATOM 1555 N N . LEU A 1 199 ? 19.073 30.022 6.362 1.00 36.91 199 LEU A N 1
ATOM 1556 C CA . LEU A 1 199 ? 19.939 31.210 6.203 1.00 36.91 199 LEU A CA 1
ATOM 1557 C C . LEU A 1 199 ? 19.325 32.247 5.245 1.00 36.91 199 LEU A C 1
ATOM 1559 O O . LEU A 1 199 ? 18.968 31.880 4.105 1.00 36.91 199 LEU A O 1
#

pLDDT: mean 74.32, std 17.59, range [35.53, 93.69]

Secondary structure (DSSP, 8-state):
------S---GGGS-HHHHHHHHHHTT--IIIIIHHHHT----------------------HHHHHHHHHHHHHHHHHHHHHHHH-HHHHHHHHHHHHHH-HHHHHHHHHHHHHH-HHHHHHHHHHHHHH-HHHHHHHHHHSPTT--GGG-HHHHHHHHHHHHHH-TTHHHHHHHHHHHHHHTT--S---SSS------

Organism: NCBI:txid49249